Protein AF-A0A371HQ13-F1 (afdb_monomer_lite)

Sequence (225 aa):
MRTVAQLQARSEEHSRLSAEAETRHRLAEERHAEAMKMAEQREEELRRQIENLRTRNEQELEGRGEHVAQPLWKQPFCEEIDEARIPPHFREIMVDPFDGTQDPHAHLQAFQTQMYISGGDDKLSCKLFPGTLKGFAANKPKRLEVADLFDIRQTGGESLKSYMARFNDATVRVDDPNQKFFVKAFQKGLRVGPFSDALALQRPTSMEEICLKVEKHIEMEEDRH

pLDDT: mean 82.59, std 14.63, range [36.19, 97.19]

Organism: Mucuna pruriens (NCBI:txid157652)

Secondary structure (DSSP, 8-state):
-HHHHHHHHHHHHHHHHHHHHHHHHHHHHHHHHHHHHHHHHHHHHHHHHHHHHHHHHHHHHHTS-------S---SS-HHHHTPPPPTTPPP-----B-SSS-HHHHHHHHHHHHHHTT--HHHHHHHGGGGBTT-GGGSPPPBPTTGGGG----TT--HHHHHHHHHHHHHTB--TT-TTHHHHHHHHSPSSHHHHHHHHH---SHHHHHHHHHHHHHHHHTT-

Structure (mmCIF, N/CA/C/O backbone):
data_AF-A0A371HQ13-F1
#
_entry.id   AF-A0A371HQ13-F1
#
loop_
_atom_site.group_PDB
_atom_site.id
_atom_site.type_symbol
_atom_site.label_atom_id
_atom_site.label_alt_id
_atom_site.label_comp_id
_atom_site.label_asym_id
_atom_site.label_entity_id
_atom_site.label_seq_id
_atom_site.pdbx_PDB_ins_code
_atom_site.Cartn_x
_atom_site.Cartn_y
_atom_site.Cartn_z
_atom_site.occupancy
_atom_site.B_iso_or_equiv
_atom_site.auth_seq_id
_atom_site.auth_comp_id
_atom_site.auth_asym_id
_atom_site.auth_atom_id
_atom_site.pdbx_PDB_model_num
ATOM 1 N N . MET A 1 1 ? -27.662 7.029 93.695 1.00 59.91 1 MET A N 1
ATOM 2 C CA . MET A 1 1 ? -28.833 7.249 92.811 1.00 59.91 1 MET A CA 1
ATOM 3 C C . MET A 1 1 ? -28.496 7.974 91.500 1.00 59.91 1 MET A C 1
ATOM 5 O O . MET A 1 1 ? -29.064 7.600 90.488 1.00 59.91 1 MET A O 1
ATOM 9 N N . ARG A 1 2 ? -27.564 8.947 91.453 1.00 65.69 2 ARG A N 1
ATOM 10 C CA . ARG A 1 2 ? -27.228 9.688 90.208 1.00 65.69 2 ARG A CA 1
ATOM 11 C C . ARG A 1 2 ? -26.617 8.845 89.071 1.00 65.69 2 ARG A C 1
ATOM 13 O O . ARG A 1 2 ? -26.912 9.099 87.913 1.00 65.69 2 ARG A O 1
ATOM 20 N N . THR A 1 3 ? -25.803 7.842 89.391 1.00 72.69 3 THR A N 1
ATOM 21 C CA . THR A 1 3 ? -25.092 7.006 88.401 1.00 72.69 3 THR A CA 1
ATOM 22 C C . THR A 1 3 ? -26.004 6.023 87.667 1.00 72.69 3 THR A C 1
ATOM 24 O O . THR A 1 3 ? -25.842 5.801 86.473 1.00 72.69 3 THR A O 1
ATOM 27 N N . VAL A 1 4 ? -26.999 5.471 88.364 1.00 76.00 4 VAL A N 1
ATOM 28 C CA . VAL A 1 4 ? -27.990 4.553 87.778 1.00 76.00 4 VAL A CA 1
ATOM 29 C C . VAL A 1 4 ? -28.865 5.289 86.761 1.00 76.00 4 VAL A C 1
ATOM 31 O O . VAL A 1 4 ? -29.031 4.808 85.647 1.00 76.00 4 VAL A O 1
ATOM 34 N N . ALA A 1 5 ? -29.313 6.506 87.089 1.00 77.75 5 ALA A N 1
ATOM 35 C CA . ALA A 1 5 ? -30.101 7.341 86.180 1.00 77.75 5 ALA A CA 1
ATOM 36 C C . ALA A 1 5 ? -29.343 7.707 84.885 1.00 77.75 5 ALA A C 1
ATOM 38 O O . ALA A 1 5 ? -29.936 7.732 83.812 1.00 77.75 5 ALA A O 1
ATOM 39 N N . GLN A 1 6 ? -28.027 7.942 84.962 1.00 81.50 6 GLN A N 1
ATOM 40 C CA . GLN A 1 6 ? -27.194 8.221 83.782 1.00 81.50 6 GLN A CA 1
ATOM 41 C C . GLN A 1 6 ? -27.031 7.003 82.864 1.00 81.50 6 GLN A C 1
ATOM 43 O O . GLN A 1 6 ? -27.057 7.146 81.643 1.00 81.50 6 GLN A O 1
ATOM 48 N N . LEU A 1 7 ? -26.871 5.805 83.433 1.00 83.06 7 LEU A N 1
ATOM 49 C CA . LEU A 1 7 ? -26.784 4.569 82.650 1.00 83.06 7 LEU A CA 1
ATOM 50 C C . LEU A 1 7 ? -28.119 4.232 81.976 1.00 83.06 7 LEU A C 1
ATOM 52 O O . LEU A 1 7 ? -28.123 3.815 80.820 1.00 83.06 7 LEU A O 1
ATOM 56 N N . GLN A 1 8 ? -29.237 4.473 82.666 1.00 85.31 8 GLN A N 1
ATOM 57 C CA . GLN A 1 8 ? -30.578 4.310 82.103 1.00 85.31 8 GLN A CA 1
ATOM 58 C C . GLN A 1 8 ? -30.819 5.263 80.929 1.00 85.31 8 GLN A C 1
ATOM 60 O O . GLN A 1 8 ? -31.159 4.800 79.844 1.00 85.31 8 GLN A O 1
ATOM 65 N N . ALA A 1 9 ? -30.513 6.554 81.093 1.00 85.19 9 ALA A N 1
ATOM 66 C CA . ALA A 1 9 ? -30.643 7.541 80.021 1.00 85.19 9 ALA A CA 1
ATOM 67 C C . ALA A 1 9 ? -29.792 7.188 78.786 1.00 85.19 9 ALA A C 1
ATOM 69 O O . ALA A 1 9 ? -30.261 7.284 77.655 1.00 85.19 9 ALA A O 1
ATOM 70 N N . ARG A 1 10 ? -28.557 6.707 78.988 1.00 86.69 10 ARG A N 1
ATOM 71 C CA . ARG A 1 10 ? -27.678 6.271 77.891 1.00 86.69 10 ARG A CA 1
ATOM 72 C C . ARG A 1 10 ? -28.201 5.019 77.180 1.00 86.69 10 ARG A C 1
ATOM 74 O O . ARG A 1 10 ? -28.046 4.893 75.968 1.00 86.69 10 ARG A O 1
ATOM 81 N N . SER A 1 11 ? -28.802 4.088 77.919 1.00 88.94 11 SER A N 1
ATOM 82 C CA . SER A 1 11 ? -29.422 2.887 77.348 1.00 88.94 11 SER A CA 1
ATOM 83 C C . SER A 1 11 ? -30.653 3.233 76.509 1.00 88.94 11 SER A C 1
ATOM 85 O O . SER A 1 11 ? -30.830 2.685 75.423 1.00 88.94 11 SER A O 1
ATOM 87 N N . GLU A 1 12 ? -31.485 4.157 76.991 1.00 91.12 12 GLU A N 1
ATOM 88 C CA . GLU A 1 12 ? -32.654 4.666 76.267 1.00 91.12 12 GLU A CA 1
ATOM 89 C C . GLU A 1 12 ? -32.236 5.414 74.995 1.00 91.12 12 GLU A C 1
ATOM 91 O O . GLU A 1 12 ? -32.797 5.183 73.924 1.00 91.12 12 GLU A O 1
ATOM 96 N N . GLU A 1 13 ? -31.194 6.245 75.074 1.00 90.38 13 GLU A N 1
ATOM 97 C CA . GLU A 1 13 ? -30.636 6.954 73.921 1.00 90.38 13 GLU A CA 1
ATOM 98 C C . GLU A 1 13 ? -30.057 5.991 72.874 1.00 90.38 13 GLU A C 1
ATOM 100 O O . GLU A 1 13 ? -30.347 6.131 71.686 1.00 90.38 13 GLU A O 1
ATOM 105 N N . HIS A 1 14 ? -29.302 4.971 73.296 1.00 91.56 14 HIS A N 1
ATOM 106 C CA . HIS A 1 14 ? -28.772 3.946 72.394 1.00 91.56 14 HIS A CA 1
ATOM 107 C C . HIS A 1 14 ? -29.892 3.140 71.721 1.00 91.56 14 HIS A C 1
ATOM 109 O O . HIS A 1 14 ? -29.833 2.877 70.522 1.00 91.56 14 HIS A O 1
ATOM 115 N N . SER A 1 15 ? -30.938 2.779 72.470 1.00 92.12 15 SER A N 1
ATOM 116 C CA . SER A 1 15 ? -32.107 2.091 71.915 1.00 92.12 15 SER A CA 1
ATOM 117 C C . SER A 1 15 ? -32.839 2.964 70.889 1.00 92.12 15 SER A C 1
ATOM 119 O O . SER A 1 15 ? -33.195 2.479 69.815 1.00 92.12 15 SER A O 1
ATOM 121 N N . ARG A 1 16 ? -32.969 4.271 71.158 1.00 92.81 16 ARG A N 1
ATOM 122 C CA . ARG A 1 16 ? -33.555 5.235 70.220 1.00 92.81 16 ARG A CA 1
ATOM 123 C C . ARG A 1 16 ? -32.729 5.373 68.940 1.00 92.81 16 ARG A C 1
ATOM 125 O O . ARG A 1 16 ? -33.297 5.349 67.854 1.00 92.81 16 ARG A O 1
ATOM 132 N N . LEU A 1 17 ? -31.406 5.490 69.060 1.00 93.00 17 LEU A N 1
ATOM 133 C CA . LEU A 1 17 ? -30.498 5.580 67.912 1.00 93.00 17 LEU A CA 1
ATOM 134 C C . LEU A 1 17 ? -30.497 4.291 67.078 1.00 93.00 17 LEU A C 1
ATOM 136 O O . LEU A 1 17 ? -30.469 4.373 65.854 1.00 93.00 17 LEU A O 1
ATOM 140 N N . SER A 1 18 ? -30.586 3.118 67.715 1.00 92.00 18 SER A N 1
ATOM 141 C CA . SER A 1 18 ? -30.714 1.829 67.019 1.00 92.00 18 SER A CA 1
ATOM 142 C C . SER A 1 18 ? -32.004 1.760 66.201 1.00 92.00 18 SER A C 1
ATOM 144 O O . SER A 1 18 ? -31.959 1.461 65.011 1.00 92.00 18 SER A O 1
ATOM 146 N N . ALA A 1 19 ? -33.144 2.132 66.794 1.00 93.75 19 ALA A N 1
ATOM 147 C CA . ALA A 1 19 ? -34.424 2.176 66.085 1.00 93.75 19 ALA A CA 1
ATOM 148 C C . ALA A 1 19 ? -34.420 3.197 64.926 1.00 93.75 19 ALA A C 1
ATOM 150 O O . ALA A 1 19 ? -34.996 2.966 63.860 1.00 93.75 19 ALA A O 1
ATOM 151 N N . GLU A 1 20 ? -33.739 4.332 65.100 1.00 94.81 20 GLU A N 1
ATOM 152 C CA . GLU A 1 20 ? -33.577 5.336 64.045 1.00 94.81 20 GLU A CA 1
ATOM 153 C C . GLU A 1 20 ? -32.639 4.854 62.918 1.00 94.81 20 GLU A C 1
ATOM 155 O O . GLU A 1 20 ? -32.853 5.158 61.746 1.00 94.81 20 GLU A O 1
ATOM 160 N N . ALA A 1 21 ? -31.605 4.075 63.240 1.00 94.31 21 ALA A N 1
ATOM 161 C CA . ALA A 1 21 ? -30.720 3.469 62.248 1.00 94.31 21 ALA A CA 1
ATOM 162 C C . ALA A 1 21 ? -31.439 2.379 61.438 1.00 94.31 21 ALA A C 1
ATOM 164 O O . ALA A 1 21 ? -31.319 2.351 60.215 1.00 94.31 21 ALA A O 1
ATOM 165 N N . GLU A 1 22 ? -32.240 1.537 62.093 1.00 94.81 22 GLU A N 1
ATOM 166 C CA . GLU A 1 22 ? -33.052 0.504 61.436 1.00 94.81 22 GLU A CA 1
ATOM 167 C C . GLU A 1 22 ? -34.093 1.107 60.485 1.00 94.81 22 GLU A C 1
ATOM 169 O O . GLU A 1 22 ? -34.274 0.625 59.366 1.00 94.81 22 GLU A O 1
ATOM 174 N N . THR A 1 23 ? -34.752 2.198 60.887 1.00 95.44 23 THR A N 1
ATOM 175 C CA . THR A 1 23 ? -35.713 2.903 60.019 1.00 95.44 23 THR A CA 1
ATOM 176 C C . THR A 1 23 ? -35.029 3.581 58.833 1.00 95.44 23 THR A C 1
ATOM 178 O O . THR A 1 23 ? -35.526 3.486 57.710 1.00 95.44 23 THR A O 1
ATOM 181 N N . ARG A 1 24 ? -33.857 4.201 59.036 1.00 95.25 24 ARG A N 1
ATOM 182 C CA . ARG A 1 24 ? -33.039 4.747 57.938 1.00 95.25 24 ARG A CA 1
ATOM 183 C C . ARG A 1 24 ? -32.580 3.667 56.965 1.00 95.25 24 ARG A C 1
ATOM 185 O O . ARG A 1 24 ? -32.608 3.901 55.761 1.00 95.25 24 ARG A O 1
ATOM 192 N N . HIS A 1 25 ? -32.164 2.510 57.475 1.00 95.00 25 HIS A N 1
ATOM 193 C CA . HIS A 1 25 ? -31.740 1.387 56.648 1.00 95.00 25 HIS A CA 1
ATOM 194 C C . HIS A 1 25 ? -32.896 0.874 55.788 1.00 95.00 25 HIS A C 1
ATOM 196 O O . HIS A 1 25 ? -32.748 0.803 54.572 1.00 95.00 25 HIS A O 1
ATOM 202 N N . ARG A 1 26 ? -34.074 0.662 56.387 1.00 95.56 26 ARG A N 1
ATOM 203 C CA . ARG A 1 26 ? -35.276 0.233 55.659 1.00 95.56 26 ARG A CA 1
ATOM 204 C C . ARG A 1 26 ? -35.667 1.213 54.549 1.00 95.56 26 ARG A C 1
ATOM 206 O O . ARG A 1 26 ? -35.914 0.800 53.423 1.00 95.56 26 ARG A O 1
ATOM 213 N N . LEU A 1 27 ? -35.650 2.517 54.835 1.00 96.94 27 LEU A N 1
ATOM 214 C CA . LEU A 1 27 ? -35.942 3.541 53.825 1.00 96.94 27 LEU A CA 1
ATOM 215 C C . LEU A 1 27 ? -34.889 3.567 52.703 1.00 96.94 27 LEU A C 1
ATOM 217 O O . LEU A 1 27 ? -35.211 3.822 51.545 1.00 96.94 27 LEU A O 1
ATOM 221 N N . ALA A 1 28 ? -33.616 3.329 53.030 1.00 95.88 28 ALA A N 1
ATOM 222 C CA . ALA A 1 28 ? -32.554 3.252 52.032 1.00 95.88 28 ALA A CA 1
ATOM 223 C C . ALA A 1 28 ? -32.710 2.021 51.124 1.00 95.88 28 ALA A C 1
ATOM 225 O O . ALA A 1 28 ? -32.498 2.138 49.917 1.00 95.88 28 ALA A O 1
ATOM 226 N N . GLU A 1 29 ? -33.121 0.879 51.679 1.00 96.19 29 GLU A N 1
ATOM 227 C CA . GLU A 1 29 ? -33.432 -0.331 50.913 1.00 96.19 29 GLU A CA 1
ATOM 228 C C . GLU A 1 29 ? -34.619 -0.115 49.968 1.00 96.19 29 GLU A C 1
ATOM 230 O O . GLU A 1 29 ? -34.522 -0.452 48.789 1.00 96.19 29 GLU A O 1
ATOM 235 N N . GLU A 1 30 ? -35.695 0.526 50.434 1.00 96.81 30 GLU A N 1
ATOM 236 C CA . GLU A 1 30 ? -36.849 0.877 49.594 1.00 96.81 30 GLU A CA 1
ATOM 237 C C . GLU A 1 30 ? -36.441 1.788 48.428 1.00 96.81 30 GLU A C 1
ATOM 239 O O . GLU A 1 30 ? -36.744 1.500 47.270 1.00 96.81 30 GLU A O 1
ATOM 244 N N . ARG A 1 31 ? -35.658 2.840 48.702 1.00 96.69 31 ARG A N 1
ATOM 245 C CA . ARG A 1 31 ? -35.146 3.742 47.655 1.00 96.69 31 ARG A CA 1
ATOM 246 C C . ARG A 1 31 ? -34.234 3.031 46.660 1.00 96.69 31 ARG A C 1
ATOM 248 O O . ARG A 1 31 ? -34.236 3.373 45.478 1.00 96.69 31 ARG A O 1
ATOM 255 N N . HIS A 1 32 ? -33.432 2.074 47.121 1.00 96.06 32 HIS A N 1
ATOM 256 C CA . HIS A 1 32 ? -32.576 1.287 46.241 1.00 96.06 32 HIS A CA 1
ATOM 257 C C . HIS A 1 32 ? -33.404 0.355 45.349 1.00 96.06 32 HIS A C 1
ATOM 259 O O . HIS A 1 32 ? -33.164 0.302 44.144 1.00 96.06 32 HIS A O 1
ATOM 265 N N . ALA A 1 33 ? -34.420 -0.308 45.906 1.00 96.94 33 ALA A N 1
ATOM 266 C CA . ALA A 1 33 ? -35.337 -1.154 45.147 1.00 96.94 33 ALA A CA 1
ATOM 267 C C . ALA A 1 33 ? -36.101 -0.355 44.076 1.00 96.94 33 ALA A C 1
ATOM 269 O O . ALA A 1 33 ? -36.196 -0.790 42.927 1.00 96.94 33 ALA A O 1
ATOM 270 N N . GLU A 1 34 ? -36.581 0.847 44.410 1.00 97.00 34 GLU A N 1
ATOM 271 C CA . GLU A 1 34 ? -37.212 1.751 43.442 1.00 97.00 34 GLU A CA 1
ATOM 272 C C . GLU A 1 34 ? -36.239 2.181 42.337 1.00 97.00 34 GLU A C 1
ATOM 274 O O . GLU A 1 34 ? -36.589 2.147 41.157 1.00 97.00 34 GLU A O 1
ATOM 279 N N . ALA A 1 35 ? -35.000 2.537 42.692 1.00 96.88 35 ALA A N 1
ATOM 280 C CA . ALA A 1 35 ? -33.983 2.922 41.717 1.00 96.88 35 ALA A CA 1
ATOM 281 C C . ALA A 1 35 ? -33.636 1.774 40.754 1.00 96.88 35 ALA A C 1
ATOM 283 O O . ALA A 1 35 ? -33.523 2.008 39.550 1.00 96.88 35 ALA A O 1
ATOM 284 N N . MET A 1 36 ? -33.523 0.543 41.262 1.00 96.50 36 MET A N 1
ATOM 285 C CA . MET A 1 36 ? -33.281 -0.649 40.443 1.00 96.50 36 MET A CA 1
ATOM 286 C C . MET A 1 36 ? -34.440 -0.916 39.482 1.00 96.50 36 MET A C 1
ATOM 288 O O . MET A 1 36 ? -34.207 -1.124 38.294 1.00 96.50 36 MET A O 1
ATOM 292 N N . LYS A 1 37 ? -35.688 -0.803 39.952 1.00 97.19 37 LYS A N 1
ATOM 293 C CA . LYS A 1 37 ? -36.875 -0.959 39.101 1.00 97.19 37 LYS A CA 1
ATOM 294 C C . LYS A 1 37 ? -36.928 0.087 37.983 1.00 97.19 37 LYS A C 1
ATOM 296 O O . LYS A 1 37 ? -37.249 -0.234 36.842 1.00 97.19 37 LYS A O 1
ATOM 301 N N . MET A 1 38 ? -36.583 1.338 38.286 1.00 96.69 38 MET A N 1
ATOM 302 C CA . MET A 1 38 ? -36.509 2.400 37.276 1.00 96.69 38 MET A CA 1
ATOM 303 C C . MET A 1 38 ? -35.363 2.181 36.278 1.00 96.69 38 MET A C 1
ATOM 305 O O . MET A 1 38 ? -35.489 2.556 35.112 1.00 96.69 38 MET A O 1
ATOM 309 N N . ALA A 1 39 ? -34.242 1.601 36.717 1.00 96.12 39 ALA A N 1
ATOM 310 C CA . ALA A 1 39 ? -33.122 1.260 35.844 1.00 96.12 39 ALA A CA 1
ATOM 311 C C . ALA A 1 39 ? -33.483 0.116 34.885 1.00 96.12 39 ALA A C 1
ATOM 313 O O . ALA A 1 39 ? -33.228 0.236 33.690 1.00 96.12 39 ALA A O 1
ATOM 314 N N . GLU A 1 40 ? -34.150 -0.926 35.383 1.00 96.06 40 GLU A N 1
ATOM 315 C CA . GLU A 1 40 ? -34.631 -2.055 34.579 1.00 96.06 40 GLU A CA 1
ATOM 316 C C . GLU A 1 40 ? -35.626 -1.592 33.503 1.00 96.06 40 GLU A C 1
ATOM 318 O O . GLU A 1 40 ? -35.450 -1.890 32.325 1.00 96.06 40 GLU A O 1
ATOM 323 N N . GLN A 1 41 ? -36.583 -0.728 33.863 1.00 95.94 41 GLN A N 1
ATOM 324 C CA . GLN A 1 41 ? -37.514 -0.129 32.896 1.00 95.94 41 GLN A CA 1
ATOM 325 C C . GLN A 1 41 ? -36.808 0.701 31.812 1.00 95.94 41 GLN A C 1
ATOM 327 O O . GLN A 1 41 ? -37.203 0.679 30.645 1.00 95.94 41 GLN A O 1
ATOM 332 N N . ARG A 1 42 ? -35.757 1.451 32.174 1.00 96.19 42 ARG A N 1
ATOM 333 C CA . ARG A 1 42 ? -34.952 2.201 31.193 1.00 96.19 42 ARG A CA 1
ATOM 334 C C . ARG A 1 42 ? -34.167 1.270 30.277 1.00 96.19 42 ARG A C 1
ATOM 336 O O . ARG A 1 42 ? -34.022 1.580 29.097 1.00 96.19 42 ARG A O 1
ATOM 343 N N . GLU A 1 43 ? -33.658 0.163 30.805 1.00 95.50 43 GLU A N 1
ATOM 344 C CA . GLU A 1 43 ? -32.941 -0.834 30.017 1.00 95.50 43 GLU A CA 1
ATOM 345 C C . GLU A 1 43 ? -33.871 -1.526 29.014 1.00 95.50 43 GLU A C 1
ATOM 347 O O . GLU A 1 43 ? -33.511 -1.662 27.846 1.00 95.50 43 GLU A O 1
ATOM 352 N N . GLU A 1 44 ? -35.085 -1.895 29.426 1.00 96.44 44 GLU A N 1
ATOM 353 C CA . GLU A 1 44 ? -36.096 -2.465 28.529 1.00 96.44 44 GLU A CA 1
ATOM 354 C C . GLU A 1 44 ? -36.482 -1.499 27.403 1.00 96.44 44 GLU A C 1
ATOM 356 O O . GLU A 1 44 ? -36.537 -1.897 26.237 1.00 96.44 44 GLU A O 1
ATOM 361 N N . GLU A 1 45 ? -36.675 -0.213 27.712 1.00 96.19 45 GLU A N 1
ATOM 362 C CA . GLU A 1 45 ? -36.975 0.792 26.688 1.00 96.19 45 GLU A CA 1
ATOM 363 C C . GLU A 1 45 ? -35.802 0.979 25.711 1.00 96.19 45 GLU A C 1
ATOM 365 O O . GLU A 1 45 ? -36.015 1.058 24.500 1.00 96.19 45 GLU A O 1
ATOM 370 N N . LEU A 1 46 ? -34.558 0.982 26.203 1.00 95.25 46 LEU A N 1
ATOM 371 C CA . LEU A 1 46 ? -33.365 1.022 25.351 1.00 95.25 46 LEU A CA 1
ATOM 372 C C . LEU A 1 46 ? -33.259 -0.219 24.457 1.00 95.25 46 LEU A C 1
ATOM 374 O O . LEU A 1 46 ? -32.970 -0.090 23.267 1.00 95.25 46 LEU A O 1
ATOM 378 N N . ARG A 1 47 ? -33.530 -1.414 24.995 1.00 94.88 47 ARG A N 1
ATOM 379 C CA . ARG A 1 47 ? -33.552 -2.664 24.219 1.00 94.88 47 ARG A CA 1
ATOM 380 C C . ARG A 1 47 ? -34.591 -2.593 23.102 1.00 94.88 47 ARG A C 1
ATOM 382 O O . ARG A 1 47 ? -34.261 -2.889 21.955 1.00 94.88 47 ARG A O 1
ATOM 389 N N . ARG A 1 48 ? -35.798 -2.106 23.405 1.00 95.50 48 ARG A N 1
ATOM 390 C CA . ARG A 1 48 ? -36.866 -1.908 22.416 1.00 95.50 48 ARG A CA 1
ATOM 391 C C . ARG A 1 48 ? -36.473 -0.896 21.337 1.00 95.50 48 ARG A C 1
ATOM 393 O O . ARG A 1 48 ? -36.749 -1.113 20.161 1.00 95.50 48 ARG A O 1
ATOM 400 N N . GLN A 1 49 ? -35.797 0.195 21.702 1.00 90.88 49 GLN A N 1
ATOM 401 C CA . GLN A 1 49 ? -35.293 1.175 20.732 1.00 90.88 49 GLN A CA 1
ATOM 402 C C . GLN A 1 49 ? -34.208 0.591 19.820 1.00 90.88 49 GLN A C 1
ATOM 404 O O . GLN A 1 49 ? -34.241 0.838 18.615 1.00 90.88 49 GLN A O 1
ATOM 409 N N . ILE A 1 50 ? -33.282 -0.209 20.360 1.00 90.44 50 ILE A N 1
ATOM 410 C CA . ILE A 1 50 ? -32.256 -0.904 19.568 1.00 90.44 50 ILE A CA 1
ATOM 411 C C . ILE A 1 50 ? -32.907 -1.872 18.580 1.00 90.44 50 ILE A C 1
ATOM 413 O O . ILE A 1 50 ? -32.502 -1.917 17.421 1.00 90.44 50 ILE A O 1
ATOM 417 N N . GLU A 1 51 ? -33.915 -2.624 19.015 1.00 92.31 51 GLU A N 1
ATOM 418 C CA . GLU A 1 51 ? -34.637 -3.552 18.145 1.00 92.31 51 GLU A CA 1
ATOM 419 C C . GLU A 1 51 ? -35.391 -2.814 17.034 1.00 92.31 51 GLU A C 1
ATOM 421 O O . GLU A 1 51 ? -35.207 -3.138 15.867 1.00 92.31 51 GLU A O 1
ATOM 426 N N . ASN A 1 52 ? -36.098 -1.726 17.350 1.00 89.75 52 ASN A N 1
ATOM 427 C CA . ASN A 1 52 ? -36.754 -0.892 16.338 1.00 89.75 52 ASN A CA 1
ATOM 428 C C . ASN A 1 52 ? -35.765 -0.303 15.313 1.00 89.75 52 ASN A C 1
ATOM 430 O O . ASN A 1 52 ? -36.073 -0.242 14.123 1.00 89.75 52 ASN A O 1
ATOM 434 N N . LEU A 1 53 ? -34.578 0.134 15.753 1.00 83.38 53 LEU A N 1
ATOM 435 C CA . LEU A 1 53 ? -33.523 0.617 14.852 1.00 83.38 53 LEU A CA 1
ATOM 436 C C . LEU A 1 53 ? -32.973 -0.507 13.965 1.00 83.38 53 LEU A C 1
ATOM 438 O O . LEU A 1 53 ? -32.714 -0.274 12.786 1.00 83.38 53 LEU A O 1
ATOM 442 N N . ARG A 1 54 ? -32.824 -1.721 14.508 1.00 78.38 54 ARG A N 1
ATOM 443 C CA . ARG A 1 54 ? -32.412 -2.904 13.738 1.00 78.38 54 ARG A CA 1
ATOM 444 C C . ARG A 1 54 ? -33.454 -3.268 12.689 1.00 78.38 54 ARG A C 1
ATOM 446 O O . ARG A 1 54 ? -33.096 -3.364 11.524 1.00 78.38 54 ARG A O 1
ATOM 453 N N . THR A 1 55 ? -34.728 -3.344 13.065 1.00 80.31 55 THR A N 1
ATOM 454 C CA . THR A 1 55 ? -35.821 -3.649 12.134 1.00 80.31 55 THR A CA 1
ATOM 455 C C . THR A 1 55 ? -35.970 -2.578 11.054 1.00 80.31 55 THR A C 1
ATOM 457 O O . THR A 1 55 ? -36.197 -2.907 9.896 1.00 80.31 55 THR A O 1
ATOM 460 N N . ARG A 1 56 ? -35.787 -1.291 11.385 1.00 75.94 56 ARG A N 1
ATOM 461 C CA . ARG A 1 56 ? -35.774 -0.212 10.384 1.00 75.94 56 ARG A CA 1
ATOM 462 C C . ARG A 1 56 ? -34.618 -0.368 9.391 1.00 75.94 56 ARG A C 1
ATOM 464 O O . ARG A 1 56 ? -34.840 -0.232 8.193 1.00 75.94 56 ARG A O 1
ATOM 471 N N . ASN A 1 57 ? -33.415 -0.677 9.873 1.00 65.12 57 ASN A N 1
ATOM 472 C CA . ASN A 1 57 ? -32.264 -0.932 9.004 1.00 65.12 57 ASN A CA 1
ATOM 473 C C . ASN A 1 57 ? -32.463 -2.189 8.138 1.00 65.12 57 ASN A C 1
ATOM 475 O O . ASN A 1 57 ? -32.075 -2.191 6.975 1.00 65.12 57 ASN A O 1
ATOM 479 N N . GLU A 1 58 ? -33.083 -3.244 8.673 1.00 64.69 58 GLU A N 1
ATOM 480 C CA . GLU A 1 58 ? -33.420 -4.468 7.931 1.00 64.69 58 GLU A CA 1
ATOM 481 C C . GLU A 1 58 ? -34.484 -4.210 6.851 1.00 64.69 58 GLU A C 1
ATOM 483 O O . GLU A 1 58 ? -34.332 -4.668 5.722 1.00 64.69 58 GLU A O 1
ATOM 488 N N . GLN A 1 59 ? -35.496 -3.382 7.130 1.00 58.97 59 GLN A N 1
ATOM 489 C CA . GLN A 1 59 ? -36.488 -2.953 6.132 1.00 58.97 59 GLN A CA 1
ATOM 490 C C . GLN A 1 59 ? -35.882 -2.052 5.041 1.00 58.97 59 GLN A C 1
ATOM 492 O O . GLN A 1 59 ? -36.271 -2.146 3.875 1.00 58.97 59 GLN A O 1
ATOM 497 N N . GLU A 1 60 ? -34.904 -1.206 5.384 1.00 54.22 60 GLU A N 1
ATOM 498 C CA . GLU A 1 60 ? -34.124 -0.435 4.403 1.00 54.22 60 GLU A CA 1
ATOM 499 C C . GLU A 1 60 ? -33.228 -1.341 3.527 1.00 54.22 60 GLU A C 1
ATOM 501 O O . GLU A 1 60 ? -32.974 -1.010 2.366 1.00 54.22 60 GLU A O 1
ATOM 506 N N . LEU A 1 61 ? -32.800 -2.507 4.032 1.00 49.22 61 LEU A N 1
ATOM 507 C CA . LEU A 1 61 ? -32.043 -3.519 3.280 1.00 49.22 61 LEU A CA 1
ATOM 508 C C . LEU A 1 61 ? -32.941 -4.378 2.367 1.00 49.22 61 LEU A C 1
ATOM 510 O O . LEU A 1 61 ? -32.551 -4.671 1.236 1.00 49.22 61 LEU A O 1
ATOM 514 N N . GLU A 1 62 ? -34.151 -4.739 2.801 1.00 47.03 62 GLU A N 1
ATOM 515 C CA . GLU A 1 62 ? -35.091 -5.567 2.021 1.00 47.03 62 GLU A CA 1
ATOM 516 C C . GLU A 1 62 ? -35.793 -4.804 0.880 1.00 47.03 62 GLU A C 1
ATOM 518 O O . GLU A 1 62 ? -36.201 -5.409 -0.112 1.00 47.03 62 GLU A O 1
ATOM 523 N N . GLY A 1 63 ? -35.858 -3.468 0.941 1.00 42.12 63 GLY A N 1
ATOM 524 C CA . GLY A 1 63 ? -36.335 -2.625 -0.167 1.00 42.12 63 GLY A CA 1
ATOM 525 C C . GLY A 1 63 ? -35.369 -2.518 -1.358 1.00 42.12 63 GLY A C 1
ATOM 526 O O . GLY A 1 63 ? -35.714 -1.925 -2.380 1.00 42.12 63 GLY A O 1
ATOM 527 N N . ARG A 1 64 ? -34.159 -3.084 -1.247 1.00 44.06 64 ARG A N 1
ATOM 528 C CA . ARG A 1 64 ? -33.092 -3.009 -2.257 1.00 44.06 64 ARG A CA 1
ATOM 529 C C . ARG A 1 64 ? -32.828 -4.372 -2.907 1.00 44.06 64 ARG A C 1
ATOM 531 O O . ARG A 1 64 ? -31.680 -4.791 -3.055 1.00 44.06 64 ARG A O 1
ATOM 538 N N . GLY A 1 65 ? -33.908 -5.059 -3.281 1.00 38.25 65 GLY A N 1
ATOM 539 C CA . GLY A 1 65 ? -33.858 -6.290 -4.065 1.00 38.25 65 GLY A CA 1
ATOM 540 C C . GLY A 1 65 ? -33.010 -6.128 -5.331 1.00 38.25 65 GLY A C 1
ATOM 541 O O . GLY A 1 65 ? -33.183 -5.180 -6.092 1.00 38.25 65 GLY A O 1
ATOM 542 N N . GLU A 1 66 ? -32.086 -7.073 -5.511 1.00 40.03 66 GLU A N 1
ATOM 543 C CA . GLU A 1 66 ? -31.296 -7.322 -6.723 1.00 40.03 66 GLU A CA 1
ATOM 544 C C . GLU A 1 66 ? -30.432 -6.155 -7.224 1.00 40.03 66 GLU A C 1
ATOM 546 O O . GLU A 1 66 ? -30.555 -5.669 -8.344 1.00 40.03 66 GLU A O 1
ATOM 551 N N . HIS A 1 67 ? -29.427 -5.786 -6.434 1.00 37.53 67 HIS A N 1
ATOM 552 C CA . HIS A 1 67 ? -28.163 -5.361 -7.027 1.00 37.53 67 HIS A CA 1
ATOM 553 C C . HIS A 1 67 ? -27.099 -6.388 -6.661 1.00 37.53 67 HIS A C 1
ATOM 555 O O . HIS A 1 67 ? -26.790 -6.578 -5.485 1.00 37.53 67 HIS A O 1
ATOM 561 N N . VAL A 1 68 ? -26.557 -7.049 -7.691 1.00 39.12 68 VAL A N 1
ATOM 562 C CA . VAL A 1 68 ? -25.279 -7.775 -7.658 1.00 39.12 68 VAL A CA 1
ATOM 563 C C . VAL A 1 68 ? -24.346 -7.052 -6.697 1.00 39.12 68 VAL A C 1
ATOM 565 O O . VAL A 1 68 ? -24.177 -5.842 -6.848 1.00 39.12 68 VAL A O 1
ATOM 568 N N . ALA A 1 69 ? -23.808 -7.778 -5.711 1.00 41.47 69 ALA A N 1
ATOM 569 C CA . ALA A 1 69 ? -22.920 -7.257 -4.678 1.00 41.47 69 ALA A CA 1
ATOM 570 C C . ALA A 1 69 ? -21.936 -6.241 -5.278 1.00 41.47 69 ALA A C 1
ATOM 572 O O . ALA A 1 69 ? -20.955 -6.611 -5.924 1.00 41.47 69 ALA A O 1
ATOM 573 N N . GLN A 1 70 ? -22.239 -4.950 -5.121 1.00 36.19 70 GLN A N 1
ATOM 574 C CA . GLN A 1 70 ? -21.307 -3.905 -5.504 1.00 36.19 70 GLN A CA 1
ATOM 575 C C . GLN A 1 70 ? -20.161 -3.956 -4.491 1.00 36.19 70 GLN A C 1
ATOM 577 O O . GLN A 1 70 ? -20.429 -4.139 -3.298 1.00 36.19 70 GLN A O 1
ATOM 582 N N . PRO A 1 71 ? -18.896 -3.836 -4.932 1.00 37.88 71 PRO A N 1
ATOM 583 C CA . PRO A 1 71 ? -17.759 -3.855 -4.027 1.00 37.88 71 PRO A CA 1
ATOM 584 C C . PRO A 1 71 ? -17.987 -2.844 -2.904 1.00 37.88 71 PRO A C 1
ATOM 586 O O . PRO A 1 71 ? -18.314 -1.688 -3.160 1.00 37.88 71 PRO A O 1
ATOM 589 N N . LEU A 1 72 ? -17.814 -3.296 -1.662 1.00 40.84 72 LEU A N 1
ATOM 590 C CA . LEU A 1 72 ? -18.094 -2.569 -0.418 1.00 40.84 72 LEU A CA 1
ATOM 591 C C . LEU A 1 72 ? -17.328 -1.235 -0.282 1.00 40.84 72 LEU A C 1
ATOM 593 O O . LEU A 1 72 ? -17.476 -0.546 0.721 1.00 40.84 72 LEU A O 1
ATOM 597 N N . TRP A 1 73 ? -16.480 -0.862 -1.240 1.00 42.03 73 TRP A N 1
ATOM 598 C CA . TRP A 1 73 ? -15.636 0.326 -1.197 1.00 42.03 73 TRP A CA 1
ATOM 599 C C . TRP A 1 73 ? -15.959 1.230 -2.392 1.00 42.03 73 TRP A C 1
ATOM 601 O O . TRP A 1 73 ? -15.242 1.225 -3.390 1.00 42.03 73 TRP A O 1
ATOM 611 N N . LYS A 1 74 ? -17.030 2.028 -2.291 1.00 45.56 74 LYS A N 1
ATOM 612 C CA . LYS A 1 74 ? -17.137 3.234 -3.125 1.00 45.56 74 LYS A CA 1
ATOM 613 C C . LYS A 1 74 ? -15.992 4.160 -2.722 1.00 45.56 74 LYS A C 1
ATOM 615 O O . LYS A 1 74 ? -15.814 4.423 -1.529 1.00 45.56 74 LYS A O 1
ATOM 620 N N . GLN A 1 75 ? -15.174 4.593 -3.682 1.00 53.84 75 GLN A N 1
ATOM 621 C CA . GLN A 1 75 ? -14.137 5.588 -3.407 1.00 53.84 75 GLN A CA 1
ATOM 622 C C . GLN A 1 75 ? -14.801 6.848 -2.812 1.00 53.84 75 GLN A C 1
ATOM 624 O O . GLN A 1 75 ? -15.983 7.079 -3.060 1.00 53.84 75 GLN A O 1
ATOM 629 N N . PRO A 1 76 ? -14.092 7.686 -2.032 1.00 67.31 76 PRO A N 1
ATOM 630 C CA . PRO A 1 76 ? -14.687 8.858 -1.370 1.00 67.31 76 PRO A CA 1
ATOM 631 C C . PRO A 1 76 ? -15.159 9.965 -2.338 1.00 67.31 76 PRO A C 1
ATOM 633 O O . PRO A 1 76 ? -15.436 11.083 -1.910 1.00 67.31 76 PRO A O 1
ATOM 636 N N . PHE A 1 77 ? -15.220 9.684 -3.637 1.00 75.81 77 PHE A N 1
ATOM 637 C CA . PHE A 1 77 ? -15.607 10.619 -4.676 1.00 75.81 77 PHE A CA 1
ATOM 638 C C . PHE A 1 77 ? -17.090 10.494 -5.039 1.00 75.81 77 PHE A C 1
ATOM 640 O O . PHE A 1 77 ? -17.735 9.478 -4.785 1.00 75.81 77 PHE A O 1
ATOM 647 N N . CYS A 1 78 ? -17.632 11.536 -5.672 1.00 78.88 78 CYS A N 1
ATOM 648 C CA . CYS A 1 78 ? -18.933 11.441 -6.325 1.00 78.88 78 CYS A CA 1
ATOM 649 C C . CYS A 1 78 ? -18.877 10.469 -7.517 1.00 78.88 78 CYS A C 1
ATOM 651 O O . CYS A 1 78 ? -17.813 10.236 -8.093 1.00 78.88 78 CYS A O 1
ATOM 653 N N . GLU A 1 79 ? -20.038 9.936 -7.900 1.00 80.06 79 GLU A N 1
ATOM 654 C CA . GLU A 1 79 ? -20.189 8.927 -8.962 1.00 80.06 79 GLU A CA 1
ATOM 655 C C . GLU A 1 79 ? -19.520 9.350 -10.278 1.00 80.06 79 GLU A C 1
ATOM 657 O O . GLU A 1 79 ? -18.832 8.556 -10.906 1.00 80.06 79 GLU A O 1
ATOM 662 N N . GLU A 1 80 ? -19.596 10.634 -10.637 1.00 86.44 80 GLU A N 1
ATOM 663 C CA . GLU A 1 80 ? -18.958 11.177 -11.842 1.00 86.44 80 GLU A CA 1
ATOM 664 C C . GLU A 1 80 ? -17.430 10.987 -11.878 1.00 86.44 80 GLU A C 1
ATOM 666 O O . GLU A 1 80 ? -16.857 10.747 -12.943 1.00 86.44 80 GLU A O 1
ATOM 671 N N . ILE A 1 81 ? -16.767 11.100 -10.727 1.00 85.12 81 ILE A N 1
ATOM 672 C CA . ILE A 1 81 ? -15.318 10.914 -10.597 1.00 85.12 81 ILE A CA 1
ATOM 673 C C . ILE A 1 81 ? -14.991 9.431 -10.389 1.00 85.12 81 ILE A C 1
ATOM 675 O O . ILE A 1 81 ? -14.033 8.920 -10.973 1.00 85.12 81 ILE A O 1
ATOM 679 N N . ASP A 1 82 ? -15.797 8.713 -9.606 1.00 79.94 82 ASP A N 1
ATOM 680 C CA . ASP A 1 82 ? -15.610 7.281 -9.349 1.00 79.94 82 ASP A CA 1
ATOM 681 C C . ASP A 1 82 ? -15.740 6.452 -10.639 1.00 79.94 82 ASP A C 1
ATOM 683 O O . ASP A 1 82 ? -14.921 5.574 -10.911 1.00 79.94 82 ASP A O 1
ATOM 687 N N . GLU A 1 83 ? -16.673 6.806 -11.522 1.00 82.81 83 GLU A N 1
ATOM 688 C CA . GLU A 1 83 ? -16.897 6.119 -12.798 1.00 82.81 83 GLU A CA 1
ATOM 689 C C . GLU A 1 83 ? -16.007 6.620 -13.947 1.00 82.81 83 GLU A C 1
ATOM 691 O O . GLU A 1 83 ? -15.992 6.018 -15.027 1.00 82.81 83 GLU A O 1
ATOM 696 N N . ALA A 1 84 ? -15.218 7.684 -13.738 1.00 86.62 84 ALA A N 1
ATOM 697 C CA . ALA A 1 84 ? -14.325 8.212 -14.766 1.00 86.62 84 ALA A CA 1
ATOM 698 C C . ALA A 1 84 ? -13.347 7.122 -15.243 1.00 86.62 84 ALA A C 1
ATOM 700 O O . ALA A 1 84 ? -12.559 6.564 -14.466 1.00 86.62 84 ALA A O 1
ATOM 701 N N . ARG A 1 85 ? -13.417 6.782 -16.534 1.00 83.94 85 ARG A N 1
ATOM 702 C CA . ARG A 1 85 ? -12.614 5.708 -17.127 1.00 83.94 85 ARG A CA 1
ATOM 703 C C . ARG A 1 85 ? -11.211 6.208 -17.427 1.00 83.94 85 ARG A C 1
ATOM 705 O O . ARG A 1 85 ? -11.048 7.159 -18.181 1.00 83.94 85 ARG A O 1
ATOM 712 N N . ILE A 1 86 ? -10.208 5.512 -16.897 1.00 84.31 86 ILE A N 1
ATOM 713 C CA . ILE A 1 86 ? -8.808 5.733 -17.263 1.00 84.31 86 ILE A CA 1
ATOM 714 C C . ILE A 1 86 ? -8.579 5.076 -18.636 1.00 84.31 86 ILE A C 1
ATOM 716 O O . ILE A 1 86 ? -8.812 3.870 -18.765 1.00 84.31 86 ILE A O 1
ATOM 720 N N . PRO A 1 87 ? -8.163 5.825 -19.674 1.00 81.25 87 PRO A N 1
ATOM 721 C CA . PRO A 1 87 ? -7.913 5.253 -20.994 1.00 81.25 87 PRO A CA 1
ATOM 722 C C . PRO A 1 87 ? -6.821 4.164 -20.968 1.00 81.25 87 PRO A C 1
ATOM 724 O O . PRO A 1 87 ? -5.837 4.315 -20.248 1.00 81.25 87 PRO A O 1
ATOM 727 N N . PRO A 1 88 ? -6.902 3.108 -21.801 1.00 72.81 88 PRO A N 1
ATOM 728 C CA . PRO A 1 88 ? -5.896 2.035 -21.831 1.00 72.81 88 PRO A CA 1
ATOM 729 C C . PRO A 1 88 ? -4.472 2.494 -22.184 1.00 72.81 88 PRO A C 1
ATOM 731 O O . PRO A 1 88 ? -3.503 1.822 -21.850 1.00 72.81 88 PRO A O 1
ATOM 734 N N . HIS A 1 89 ? -4.341 3.624 -22.883 1.00 77.81 89 HIS A N 1
ATOM 735 C CA . HIS A 1 89 ? -3.059 4.218 -23.286 1.00 77.81 89 HIS A CA 1
ATOM 736 C C . HIS A 1 89 ? -2.622 5.370 -22.374 1.00 77.81 89 HIS A C 1
ATOM 738 O O . HIS A 1 89 ? -1.683 6.097 -22.703 1.00 77.81 89 HIS A O 1
ATOM 744 N N . PHE A 1 90 ? -3.321 5.566 -21.255 1.00 80.81 90 PHE A N 1
ATOM 745 C CA . PHE A 1 90 ? -2.975 6.582 -20.277 1.00 80.81 90 PHE A CA 1
ATOM 746 C C . PHE A 1 90 ? -1.630 6.228 -19.641 1.00 80.81 90 PHE A C 1
ATOM 748 O O . PHE A 1 90 ? -1.439 5.117 -19.142 1.00 80.81 90 PHE A O 1
ATOM 755 N N . ARG A 1 91 ? -0.674 7.157 -19.702 1.00 76.62 91 ARG A N 1
ATOM 756 C CA . ARG A 1 91 ? 0.651 6.942 -19.119 1.00 76.62 91 ARG A CA 1
ATOM 757 C C . ARG A 1 91 ? 0.539 6.960 -17.600 1.00 76.62 91 ARG A C 1
ATOM 759 O O . ARG A 1 91 ? -0.198 7.765 -17.038 1.00 76.62 91 ARG A O 1
ATOM 766 N N . GLU A 1 92 ? 1.284 6.080 -16.941 1.00 78.75 92 GLU A N 1
ATOM 767 C CA . GLU A 1 92 ? 1.360 6.070 -15.483 1.00 78.75 92 GLU A CA 1
ATOM 768 C C . GLU A 1 92 ? 1.826 7.439 -14.960 1.00 78.75 92 GLU A C 1
ATOM 770 O O . GLU A 1 92 ? 2.678 8.106 -15.561 1.00 78.75 92 GLU A O 1
ATOM 775 N N . ILE A 1 93 ? 1.226 7.886 -13.857 1.00 80.06 93 ILE A N 1
ATOM 776 C CA . ILE A 1 93 ? 1.575 9.160 -13.232 1.00 80.06 93 ILE A CA 1
ATOM 777 C C . ILE A 1 93 ? 2.861 8.952 -12.443 1.00 80.06 93 ILE A C 1
ATOM 779 O O . ILE A 1 93 ? 2.858 8.325 -11.389 1.00 80.06 93 ILE A O 1
ATOM 783 N N . MET A 1 94 ? 3.958 9.497 -12.961 1.00 81.56 94 MET A N 1
ATOM 784 C CA . MET A 1 94 ? 5.258 9.487 -12.297 1.00 81.56 94 MET A CA 1
ATOM 785 C C . MET A 1 94 ? 5.464 10.815 -11.570 1.00 81.56 94 MET A C 1
ATOM 787 O O . MET A 1 94 ? 6.088 11.732 -12.098 1.00 81.56 94 MET A O 1
ATOM 791 N N . VAL A 1 95 ? 4.884 10.932 -10.378 1.00 87.19 95 VAL A N 1
ATOM 792 C CA . VAL A 1 95 ? 5.093 12.067 -9.471 1.00 87.19 95 VAL A CA 1
ATOM 793 C C . VAL A 1 95 ? 5.500 11.504 -8.120 1.00 87.19 95 VAL A C 1
ATOM 795 O O . VAL A 1 95 ? 4.853 10.580 -7.624 1.00 87.19 95 VAL A O 1
ATOM 798 N N . ASP A 1 96 ? 6.562 12.051 -7.532 1.00 86.62 96 ASP A N 1
ATOM 799 C CA . ASP A 1 96 ? 7.011 11.636 -6.205 1.00 86.62 96 ASP A CA 1
ATOM 800 C C . ASP A 1 96 ? 5.893 11.856 -5.172 1.00 86.62 96 ASP A C 1
ATOM 802 O O . ASP A 1 96 ? 5.286 12.930 -5.155 1.00 86.62 96 ASP A O 1
ATOM 806 N N . PRO A 1 97 ? 5.596 10.872 -4.302 1.00 90.38 97 PRO A N 1
ATOM 807 C CA . PRO A 1 97 ? 4.536 11.007 -3.316 1.00 90.38 97 PRO A CA 1
ATOM 808 C C . PRO A 1 97 ? 4.710 12.223 -2.405 1.00 90.38 97 PRO A C 1
ATOM 810 O O . PRO A 1 97 ? 5.704 12.309 -1.687 1.00 90.38 97 PRO A O 1
ATOM 813 N N . PHE A 1 98 ? 3.701 13.094 -2.360 1.00 91.50 98 PHE A N 1
ATOM 814 C CA . PHE A 1 98 ? 3.680 14.260 -1.489 1.00 91.50 98 PHE A CA 1
ATOM 815 C C . PHE A 1 98 ? 3.652 13.834 -0.027 1.00 91.50 98 PHE A C 1
ATOM 817 O O . PHE A 1 98 ? 2.657 13.276 0.446 1.00 91.50 98 PHE A O 1
ATOM 824 N N . ASP A 1 99 ? 4.734 14.102 0.694 1.00 89.38 99 ASP A N 1
ATOM 825 C CA . ASP A 1 99 ? 4.872 13.7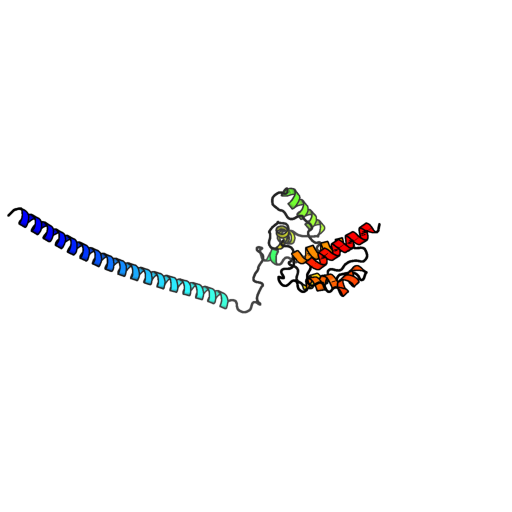36 2.105 1.00 89.38 99 ASP A CA 1
ATOM 826 C C . ASP A 1 99 ? 4.593 14.881 3.089 1.00 89.38 99 ASP A C 1
ATOM 828 O O . ASP A 1 99 ? 4.655 14.677 4.302 1.00 89.38 99 ASP A O 1
ATOM 832 N N . GLY A 1 100 ? 4.254 16.066 2.572 1.00 91.00 100 GLY A N 1
ATOM 833 C CA . GLY A 1 100 ? 4.002 17.273 3.360 1.00 91.00 100 GLY A CA 1
ATOM 834 C C . GLY A 1 100 ? 5.236 18.140 3.616 1.00 91.00 100 GLY A C 1
ATOM 835 O O . GLY A 1 100 ? 5.089 19.216 4.190 1.00 91.00 100 GLY A O 1
ATOM 836 N N . THR A 1 101 ? 6.428 17.707 3.196 1.00 92.31 101 THR A N 1
ATOM 837 C CA . THR A 1 101 ? 7.684 18.463 3.355 1.00 92.31 101 THR A CA 1
ATOM 838 C C . THR A 1 101 ? 8.152 19.136 2.063 1.00 92.31 101 THR A C 1
ATOM 840 O O . THR A 1 101 ? 8.887 20.122 2.114 1.00 92.31 101 THR A O 1
ATOM 843 N N . GLN A 1 102 ? 7.706 18.630 0.910 1.00 92.75 102 GLN A N 1
ATOM 844 C CA . GLN A 1 102 ? 7.948 19.216 -0.412 1.00 92.75 102 GLN A CA 1
ATOM 845 C C . GLN A 1 102 ? 7.170 20.532 -0.600 1.00 92.75 102 GLN A C 1
ATOM 847 O O . GLN A 1 102 ? 6.177 20.782 0.084 1.00 92.75 102 GLN A O 1
ATOM 852 N N . ASP A 1 103 ? 7.576 21.358 -1.572 1.00 95.00 103 ASP A N 1
ATOM 853 C CA . ASP A 1 103 ? 6.797 22.534 -1.982 1.00 95.00 103 ASP A CA 1
ATOM 854 C C . ASP A 1 103 ? 5.454 22.098 -2.612 1.00 95.00 103 ASP A C 1
ATOM 856 O O . ASP A 1 103 ? 5.458 21.427 -3.653 1.00 95.00 103 ASP A O 1
ATOM 860 N N . PRO A 1 104 ? 4.299 22.487 -2.033 1.00 95.19 104 PRO A N 1
ATOM 861 C CA . PRO A 1 104 ? 2.987 22.134 -2.569 1.00 95.19 104 PRO A CA 1
ATOM 862 C C . PRO A 1 104 ? 2.753 22.631 -4.001 1.00 95.19 104 PRO A C 1
ATOM 864 O O . PRO A 1 104 ? 2.058 21.965 -4.770 1.00 95.19 104 PRO A O 1
ATOM 867 N N . HIS A 1 105 ? 3.325 23.782 -4.375 1.00 96.00 105 HIS A N 1
ATOM 868 C CA . HIS A 1 105 ? 3.148 24.342 -5.716 1.00 96.00 105 HIS A CA 1
ATOM 869 C C . HIS A 1 105 ? 3.933 23.544 -6.750 1.00 96.00 105 HIS A C 1
ATOM 871 O O . HIS A 1 105 ? 3.385 23.201 -7.797 1.00 96.00 105 HIS A O 1
ATOM 877 N N . ALA A 1 106 ? 5.181 23.190 -6.439 1.00 95.75 106 ALA A N 1
ATOM 878 C CA . ALA A 1 106 ? 5.995 22.339 -7.298 1.00 95.75 106 ALA A CA 1
ATOM 879 C C . ALA A 1 106 ? 5.358 20.952 -7.499 1.00 95.75 106 ALA A C 1
ATOM 881 O O . ALA A 1 106 ? 5.299 20.462 -8.627 1.00 95.75 106 ALA A O 1
ATOM 882 N N . HIS A 1 107 ? 4.820 20.344 -6.433 1.00 95.69 107 HIS A N 1
ATOM 883 C CA . HIS A 1 107 ? 4.119 19.054 -6.516 1.00 95.69 107 HIS A CA 1
ATOM 884 C C . HIS A 1 107 ? 2.883 19.127 -7.417 1.00 95.69 107 HIS A C 1
ATOM 886 O O . HIS A 1 107 ? 2.708 18.310 -8.324 1.00 95.69 107 HIS A O 1
ATOM 892 N N . LEU A 1 108 ? 2.039 20.142 -7.205 1.00 95.19 108 LEU A N 1
ATOM 893 C CA . LEU A 1 108 ? 0.847 20.352 -8.020 1.00 95.19 108 LEU A CA 1
ATOM 894 C C . LEU A 1 108 ? 1.211 20.593 -9.490 1.00 95.19 108 LEU A C 1
ATOM 896 O O . LEU A 1 108 ? 0.580 20.021 -10.376 1.00 95.19 108 LEU A O 1
ATOM 900 N N . GLN A 1 109 ? 2.249 21.389 -9.754 1.00 95.38 109 GLN A N 1
ATOM 901 C CA . GLN A 1 109 ? 2.716 21.669 -11.109 1.00 95.38 109 GLN A CA 1
ATOM 902 C C . GLN A 1 109 ? 3.245 20.408 -11.807 1.00 95.38 109 GLN A C 1
ATOM 904 O O . GLN A 1 109 ? 2.940 20.186 -12.983 1.00 95.38 109 GLN A O 1
ATOM 909 N N . ALA A 1 110 ? 4.005 19.566 -11.101 1.00 94.81 110 ALA A N 1
ATOM 910 C CA . ALA A 1 110 ? 4.494 18.295 -11.633 1.00 94.81 110 ALA A CA 1
ATOM 911 C C . ALA A 1 110 ? 3.328 17.370 -12.016 1.00 94.81 110 ALA A C 1
ATOM 913 O O . ALA A 1 110 ? 3.284 16.849 -13.132 1.00 94.81 110 ALA A O 1
ATOM 914 N N . PHE A 1 111 ? 2.333 17.248 -11.134 1.00 94.69 111 PHE A N 1
ATOM 915 C CA . PHE A 1 111 ? 1.117 16.489 -11.409 1.00 94.69 111 PHE A CA 1
ATOM 916 C C . PHE A 1 111 ? 0.335 17.034 -12.609 1.00 94.69 111 PHE A C 1
ATOM 918 O O . PHE A 1 111 ? 0.009 16.278 -13.522 1.00 94.69 111 PHE A O 1
ATOM 925 N N . GLN A 1 112 ? 0.075 18.342 -12.651 1.00 94.31 112 GLN A N 1
ATOM 926 C CA . GLN A 1 112 ? -0.642 18.982 -13.759 1.00 94.31 112 GLN A CA 1
ATOM 927 C C . GLN A 1 112 ? 0.076 18.783 -15.098 1.00 94.31 112 GLN A C 1
ATOM 929 O O . GLN A 1 112 ? -0.560 18.481 -16.108 1.00 94.31 112 GLN A O 1
ATOM 934 N N . THR A 1 113 ? 1.405 18.894 -15.105 1.00 93.81 113 THR A N 1
ATOM 935 C CA . THR A 1 113 ? 2.224 18.657 -16.301 1.00 93.81 113 THR A CA 1
ATOM 936 C C . THR A 1 113 ? 2.074 17.216 -16.788 1.00 93.81 113 THR A C 1
ATOM 938 O O . THR A 1 113 ? 1.859 16.982 -17.978 1.00 93.81 113 THR A O 1
ATOM 941 N N . GLN A 1 114 ? 2.114 16.243 -15.874 1.00 91.62 114 GLN A N 1
ATOM 942 C CA . GLN A 1 114 ? 1.937 14.831 -16.207 1.00 91.62 114 GLN A CA 1
ATOM 943 C C . GLN A 1 114 ? 0.526 14.529 -16.735 1.00 91.62 114 GLN A C 1
ATOM 945 O O . GLN A 1 114 ? 0.382 13.776 -17.703 1.00 91.62 114 GLN A O 1
ATOM 950 N N . MET A 1 115 ? -0.505 15.142 -16.145 1.00 93.25 115 MET A N 1
ATOM 951 C CA . MET A 1 115 ? -1.889 15.033 -16.615 1.00 93.25 115 MET A CA 1
ATOM 952 C C . MET A 1 115 ? -2.042 15.584 -18.032 1.00 93.25 115 MET A C 1
ATOM 954 O O . MET A 1 115 ? -2.599 14.899 -18.889 1.00 93.25 115 MET A O 1
ATOM 958 N N . TYR A 1 116 ? -1.466 16.755 -18.317 1.00 90.56 116 TYR A N 1
ATOM 959 C CA . TYR A 1 116 ? -1.479 17.349 -19.655 1.00 90.56 116 TYR A CA 1
ATOM 960 C C . TYR A 1 116 ? -0.803 16.446 -20.698 1.00 90.56 116 TYR A C 1
ATOM 962 O O . TYR A 1 116 ? -1.375 16.170 -21.751 1.00 90.56 116 TYR A O 1
ATOM 970 N N . ILE A 1 117 ? 0.387 15.920 -20.388 1.00 89.06 117 ILE A N 1
ATOM 971 C CA . ILE A 1 117 ? 1.133 15.025 -21.291 1.00 89.06 117 ILE A CA 1
ATOM 972 C C . ILE A 1 117 ? 0.363 13.723 -21.557 1.00 89.06 117 ILE A C 1
ATOM 974 O O . ILE A 1 117 ? 0.435 13.168 -22.654 1.00 89.06 117 ILE A O 1
ATOM 978 N N . SER A 1 118 ? -0.371 13.231 -20.560 1.00 86.75 118 SER A N 1
ATOM 979 C CA . SER A 1 118 ? -1.112 11.966 -20.637 1.00 86.75 118 SER A CA 1
ATOM 980 C C . SER A 1 118 ? -2.512 12.117 -21.242 1.00 86.75 118 SER A C 1
ATOM 982 O O . SER A 1 118 ? -3.225 11.121 -21.363 1.00 86.75 118 SER A O 1
ATOM 984 N N . GLY A 1 119 ? -2.908 13.336 -21.632 1.00 86.50 119 GLY A N 1
ATOM 985 C CA . GLY A 1 119 ? -4.244 13.630 -22.157 1.00 86.50 119 GLY A CA 1
ATOM 986 C C . GLY A 1 119 ? -5.346 13.517 -21.102 1.00 86.50 119 GLY A C 1
ATOM 987 O O . GLY A 1 119 ? -6.470 13.140 -21.425 1.00 86.50 119 GLY A O 1
ATOM 988 N N . GLY A 1 120 ? -5.015 13.771 -19.837 1.00 87.81 120 GLY A N 1
ATOM 989 C CA . GLY A 1 120 ? -5.960 13.735 -18.732 1.00 87.81 120 GLY A CA 1
ATOM 990 C C . GLY A 1 120 ? -6.850 14.975 -18.676 1.00 87.81 120 GLY A C 1
ATOM 991 O O . GLY A 1 120 ? -6.417 16.077 -19.008 1.00 87.81 120 GLY A O 1
ATOM 992 N N . ASP A 1 121 ? -8.090 14.783 -18.236 1.00 89.94 121 ASP A N 1
ATOM 993 C CA . ASP A 1 121 ? -9.064 15.844 -17.989 1.00 89.94 121 ASP A CA 1
ATOM 994 C C . ASP A 1 121 ? -9.208 16.129 -16.482 1.00 89.94 121 ASP A C 1
ATOM 996 O O . ASP A 1 121 ? -8.553 15.507 -15.635 1.00 89.94 121 ASP A O 1
ATOM 1000 N N . ASP A 1 122 ? -10.070 17.082 -16.129 1.00 91.75 122 ASP A N 1
ATOM 1001 C CA . ASP A 1 122 ? -10.313 17.461 -14.733 1.00 91.75 122 ASP A CA 1
ATOM 1002 C C . ASP A 1 122 ? -10.838 16.280 -13.905 1.00 91.75 122 ASP A C 1
ATOM 1004 O O . ASP A 1 122 ? -10.456 16.108 -12.746 1.00 91.75 122 ASP A O 1
ATOM 1008 N N . LYS A 1 123 ? -11.650 15.404 -14.510 1.00 92.31 123 LYS A N 1
ATOM 1009 C CA . LYS A 1 123 ? -12.218 14.233 -13.830 1.00 92.31 123 LYS A CA 1
ATOM 1010 C C . LYS A 1 123 ? -11.140 13.228 -13.454 1.00 92.31 123 LYS A C 1
ATOM 1012 O O . LYS A 1 123 ? -11.068 12.788 -12.305 1.00 92.31 123 LYS A O 1
ATOM 1017 N N . LEU A 1 124 ? -10.270 12.895 -14.404 1.00 90.50 124 LEU A N 1
ATOM 1018 C CA . LEU A 1 124 ? -9.109 12.048 -14.161 1.00 90.50 124 LEU A CA 1
ATOM 1019 C C . LEU A 1 124 ? -8.146 12.707 -13.175 1.00 90.50 124 LEU A C 1
ATOM 1021 O O . LEU A 1 124 ? -7.571 12.014 -12.337 1.00 90.50 124 LEU A O 1
ATOM 1025 N N . SER A 1 125 ? -8.014 14.033 -13.218 1.00 91.62 125 SER A N 1
ATOM 1026 C CA . SER A 1 125 ? -7.155 14.774 -12.293 1.00 91.62 125 SER A CA 1
ATOM 1027 C C . SER A 1 125 ? -7.653 14.628 -10.856 1.00 91.62 125 SER A C 1
ATOM 1029 O O . SER A 1 125 ? -6.888 14.230 -9.980 1.00 91.62 125 SER A O 1
ATOM 1031 N N . CYS A 1 126 ? -8.951 14.836 -10.615 1.00 91.06 126 CYS A N 1
ATOM 1032 C CA . CYS A 1 126 ? -9.573 14.617 -9.309 1.00 91.06 126 CYS A CA 1
ATOM 1033 C C . CYS A 1 126 ? -9.460 13.162 -8.839 1.00 91.06 126 CYS A C 1
ATOM 1035 O O . CYS A 1 126 ? -9.178 12.920 -7.665 1.00 91.06 126 CYS A O 1
ATOM 1037 N N . LYS A 1 127 ? -9.644 12.197 -9.748 1.00 88.44 127 LYS A N 1
ATOM 1038 C CA . LYS A 1 127 ? -9.567 10.766 -9.431 1.00 88.44 127 LYS A CA 1
ATOM 1039 C C . LYS A 1 127 ? -8.159 10.325 -9.028 1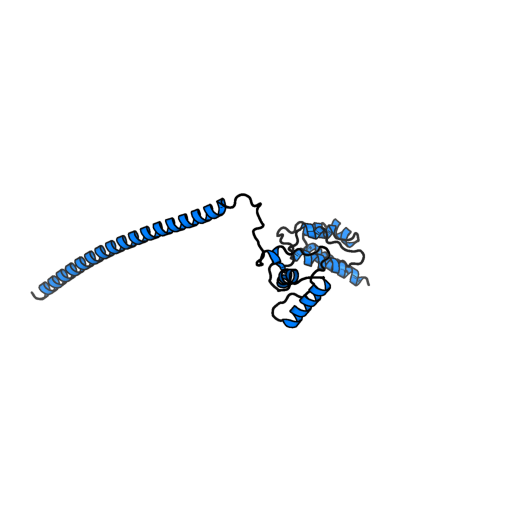.00 88.44 127 LYS A C 1
ATOM 1041 O O . LYS A 1 127 ? -8.003 9.512 -8.118 1.00 88.44 127 LYS A O 1
ATOM 1046 N N . LEU A 1 128 ? -7.137 10.832 -9.716 1.00 88.94 128 LEU A N 1
ATOM 1047 C CA . LEU A 1 128 ? -5.766 10.332 -9.608 1.00 88.94 128 LEU A CA 1
ATOM 1048 C C . LEU A 1 128 ? -4.890 11.146 -8.649 1.00 88.94 128 LEU A C 1
ATOM 1050 O O . LEU A 1 128 ? -3.955 10.590 -8.074 1.00 88.94 128 LEU A O 1
ATOM 1054 N N . PHE A 1 129 ? -5.202 12.427 -8.419 1.00 90.81 129 PHE A N 1
ATOM 1055 C CA . PHE A 1 129 ? -4.402 13.298 -7.554 1.00 90.81 129 PHE A CA 1
ATOM 1056 C C . PHE A 1 129 ? -4.212 12.745 -6.134 1.00 90.81 129 PHE A C 1
ATOM 1058 O O . PHE A 1 129 ? -3.071 12.752 -5.666 1.00 90.81 129 PHE A O 1
ATOM 1065 N N . PRO A 1 130 ? -5.234 12.187 -5.448 1.00 88.12 130 PRO A N 1
ATOM 1066 C CA . PRO A 1 130 ? -5.023 11.618 -4.116 1.00 88.12 130 PRO A CA 1
ATOM 1067 C C . PRO A 1 130 ? -4.040 10.443 -4.096 1.00 88.12 130 PRO A C 1
ATOM 1069 O O . PRO A 1 130 ? -3.373 10.226 -3.088 1.00 88.12 130 PRO A O 1
ATOM 1072 N N . GLY A 1 131 ? -3.878 9.733 -5.219 1.00 84.81 131 GLY A N 1
ATOM 1073 C CA . GLY A 1 131 ? -2.840 8.714 -5.393 1.00 84.81 131 GLY A CA 1
ATOM 1074 C C . GLY A 1 131 ? -1.413 9.268 -5.326 1.00 84.81 131 GLY A C 1
ATOM 1075 O O . GLY A 1 131 ? -0.493 8.518 -5.029 1.00 84.81 131 GLY A O 1
ATOM 1076 N N . THR A 1 132 ? -1.220 10.575 -5.519 1.00 89.12 132 THR A N 1
ATOM 1077 C CA . THR A 1 132 ? 0.087 11.235 -5.376 1.00 89.12 132 THR A CA 1
ATOM 1078 C C . THR A 1 132 ? 0.413 11.625 -3.938 1.00 89.12 132 THR A C 1
ATOM 1080 O O . THR A 1 132 ? 1.492 12.142 -3.688 1.00 89.12 132 THR A O 1
ATOM 1083 N N . LEU A 1 133 ? -0.486 11.397 -2.976 1.00 88.69 133 LEU A N 1
ATOM 1084 C CA . LEU A 1 133 ? -0.263 11.749 -1.573 1.00 88.69 133 LEU A CA 1
ATOM 1085 C C . LEU A 1 133 ? 0.310 10.548 -0.815 1.00 88.69 133 LEU A C 1
ATOM 1087 O O . LEU A 1 133 ? -0.197 9.422 -0.914 1.00 88.69 133 LEU A O 1
ATOM 1091 N N . LYS A 1 134 ? 1.371 10.758 -0.035 1.00 83.94 134 LYS A N 1
ATOM 1092 C CA . LYS A 1 134 ? 1.956 9.703 0.799 1.00 83.94 134 LYS A CA 1
ATOM 1093 C C . LYS A 1 134 ? 0.949 9.268 1.866 1.00 83.94 134 LYS A C 1
ATOM 1095 O O . LYS A 1 134 ? 0.341 10.090 2.542 1.00 83.94 134 LYS A O 1
ATOM 1100 N N . GLY A 1 135 ? 0.772 7.957 2.024 1.00 68.56 135 GLY A N 1
ATOM 1101 C CA . GLY A 1 135 ? -0.162 7.390 3.005 1.00 68.56 135 GLY A CA 1
ATOM 1102 C C . GLY A 1 135 ? -1.621 7.310 2.543 1.00 68.56 135 GLY A C 1
ATOM 1103 O O . GLY A 1 135 ? -2.431 6.699 3.242 1.00 68.56 135 GLY A O 1
ATOM 1104 N N . PHE A 1 136 ? -1.964 7.827 1.357 1.00 73.00 136 PHE A N 1
ATOM 1105 C CA . PHE A 1 136 ? -3.263 7.549 0.749 1.00 73.00 136 PHE A CA 1
ATOM 1106 C C . PHE A 1 136 ? -3.366 6.057 0.406 1.00 73.00 136 PHE A C 1
ATOM 1108 O O . PHE A 1 136 ? -2.418 5.462 -0.108 1.00 73.00 136 PHE A O 1
ATOM 1115 N N . ALA A 1 137 ? -4.508 5.426 0.700 1.00 56.72 137 ALA A N 1
ATOM 1116 C CA . ALA A 1 137 ? -4.659 3.971 0.597 1.00 56.72 137 ALA A CA 1
ATOM 1117 C C . ALA A 1 137 ? -4.362 3.423 -0.813 1.00 56.72 137 ALA A C 1
ATOM 1119 O O . ALA A 1 137 ? -3.829 2.322 -0.926 1.00 56.72 137 ALA A O 1
ATOM 1120 N N . ALA A 1 138 ? -4.638 4.207 -1.863 1.00 59.44 138 ALA A N 1
ATOM 1121 C CA . ALA A 1 138 ? -4.343 3.848 -3.254 1.00 59.44 138 ALA A CA 1
ATOM 1122 C C . ALA A 1 138 ? -2.863 4.024 -3.659 1.00 59.44 138 ALA A C 1
ATOM 1124 O O . ALA A 1 138 ? -2.461 3.496 -4.688 1.00 59.44 138 ALA A O 1
ATOM 1125 N N . ASN A 1 139 ? -2.056 4.722 -2.852 1.00 55.62 139 ASN A N 1
ATOM 1126 C CA . ASN A 1 139 ? -0.606 4.873 -3.032 1.00 55.62 139 ASN A CA 1
ATOM 1127 C C . ASN A 1 139 ? 0.191 3.814 -2.246 1.00 55.62 139 ASN A C 1
ATOM 1129 O O . ASN A 1 139 ? 1.419 3.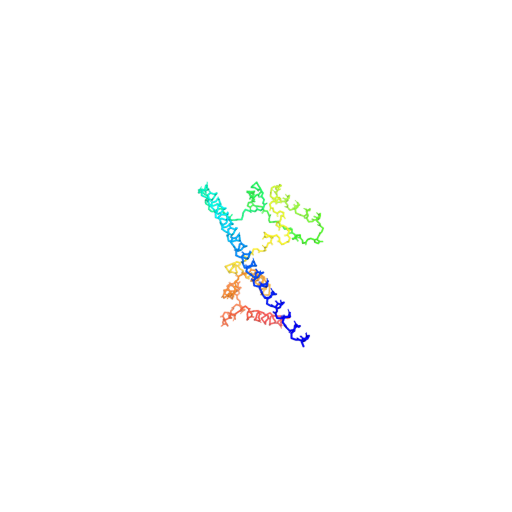836 -2.187 1.00 55.62 139 ASN A O 1
ATOM 1133 N N . LYS A 1 140 ? -0.492 2.871 -1.581 1.00 55.84 140 LYS A N 1
ATOM 1134 C CA . LYS A 1 140 ? 0.212 1.720 -1.017 1.00 55.84 140 LYS A CA 1
ATOM 1135 C C . LYS A 1 140 ? 0.723 0.884 -2.191 1.00 55.84 140 LYS A C 1
ATOM 1137 O O . LYS A 1 140 ? -0.088 0.535 -3.053 1.00 55.84 140 LYS A O 1
ATOM 1142 N N . PRO A 1 141 ? 2.029 0.559 -2.245 1.00 58.81 141 PRO A N 1
ATOM 1143 C CA . PRO A 1 141 ? 2.550 -0.305 -3.292 1.00 58.81 141 PRO A CA 1
ATOM 1144 C C . PRO A 1 141 ? 1.691 -1.563 -3.332 1.00 58.81 141 PRO A C 1
ATOM 1146 O O . PRO A 1 141 ? 1.381 -2.131 -2.279 1.00 58.81 141 PRO A O 1
ATOM 1149 N N . LYS A 1 142 ? 1.265 -1.961 -4.539 1.00 64.06 142 LYS A N 1
ATOM 1150 C CA . LYS A 1 142 ? 0.480 -3.183 -4.727 1.00 64.06 142 LYS A CA 1
ATOM 1151 C C . LYS A 1 142 ? 1.173 -4.304 -3.958 1.00 64.06 142 LYS A C 1
ATOM 1153 O O . LYS A 1 142 ? 2.370 -4.540 -4.175 1.00 64.06 142 LYS A O 1
ATOM 1158 N N . ARG A 1 143 ? 0.427 -4.916 -3.032 1.00 67.00 143 ARG A N 1
ATOM 1159 C CA . ARG A 1 143 ? 0.842 -6.148 -2.367 1.00 67.00 143 ARG A CA 1
ATOM 1160 C C . ARG A 1 143 ? 1.036 -7.184 -3.461 1.00 67.00 143 ARG A C 1
ATOM 1162 O O . ARG A 1 143 ? 0.153 -7.334 -4.301 1.00 67.00 143 ARG A O 1
ATOM 1169 N N . LEU A 1 144 ? 2.207 -7.802 -3.477 1.00 79.88 144 LEU A N 1
ATOM 1170 C CA . LEU A 1 144 ? 2.500 -8.868 -4.420 1.00 79.88 144 LEU A CA 1
ATOM 1171 C C . LEU A 1 144 ? 1.961 -10.176 -3.851 1.00 79.88 144 LEU A C 1
ATOM 1173 O O . LEU A 1 144 ? 2.014 -10.411 -2.640 1.00 79.88 144 LEU A O 1
ATOM 1177 N N . GLU A 1 145 ? 1.445 -11.025 -4.724 1.00 85.69 145 GLU A N 1
ATOM 1178 C CA . GLU A 1 145 ? 1.160 -12.407 -4.383 1.00 85.69 145 GLU A CA 1
ATOM 1179 C C . GLU A 1 145 ? 2.406 -13.265 -4.611 1.00 85.69 145 GLU A C 1
ATOM 1181 O O . GLU A 1 145 ? 3.305 -12.938 -5.385 1.00 85.69 145 GLU A O 1
ATOM 1186 N N . VAL A 1 146 ? 2.455 -14.427 -3.961 1.00 85.56 146 VAL A N 1
ATOM 1187 C CA . VAL A 1 146 ? 3.543 -15.402 -4.139 1.00 85.56 146 VAL A CA 1
ATOM 1188 C C . VAL A 1 146 ? 3.715 -15.802 -5.610 1.00 85.56 146 VAL A C 1
ATOM 1190 O O . VAL A 1 146 ? 4.825 -16.116 -6.037 1.00 85.56 146 VAL A O 1
ATOM 1193 N N . ALA A 1 147 ? 2.625 -15.794 -6.384 1.00 87.25 147 ALA A N 1
ATOM 1194 C CA . ALA A 1 147 ? 2.642 -16.084 -7.813 1.00 87.25 147 ALA A CA 1
ATOM 1195 C C . ALA A 1 147 ? 3.510 -15.087 -8.600 1.00 87.25 147 ALA A C 1
ATOM 1197 O O . ALA A 1 147 ? 4.272 -15.520 -9.464 1.00 87.25 147 ALA A O 1
ATOM 1198 N N . ASP A 1 148 ? 3.483 -13.801 -8.239 1.00 89.31 148 ASP A N 1
ATOM 1199 C CA . ASP A 1 148 ? 4.217 -12.737 -8.936 1.00 89.31 148 ASP A CA 1
ATOM 1200 C C . ASP A 1 148 ? 5.740 -12.915 -8.829 1.00 89.31 148 ASP A C 1
ATOM 1202 O O . ASP A 1 148 ? 6.494 -12.538 -9.727 1.00 89.31 148 ASP A O 1
ATOM 1206 N N . LEU A 1 149 ? 6.223 -13.555 -7.756 1.00 90.19 149 LEU A N 1
ATOM 1207 C CA . LEU A 1 149 ? 7.651 -13.846 -7.592 1.00 90.19 149 LEU A CA 1
ATOM 1208 C C . LEU A 1 149 ? 8.191 -14.773 -8.688 1.00 90.19 149 LEU A C 1
ATOM 1210 O O . LEU A 1 149 ? 9.380 -14.726 -9.000 1.00 90.19 149 LEU A O 1
ATOM 1214 N N . PHE A 1 150 ? 7.344 -15.621 -9.282 1.00 92.06 150 PHE A N 1
ATOM 1215 C CA . PHE A 1 150 ? 7.760 -16.551 -10.337 1.00 92.06 150 PHE A CA 1
ATOM 1216 C C . PHE A 1 150 ? 7.991 -15.877 -11.695 1.00 92.06 150 PHE A C 1
ATOM 1218 O O . PHE A 1 150 ? 8.574 -16.506 -12.587 1.00 92.06 150 PHE A O 1
ATOM 1225 N N . ASP A 1 151 ? 7.566 -14.623 -11.846 1.00 92.25 151 ASP A N 1
ATOM 1226 C CA . ASP A 1 151 ? 7.787 -13.825 -13.051 1.00 92.25 151 ASP A CA 1
ATO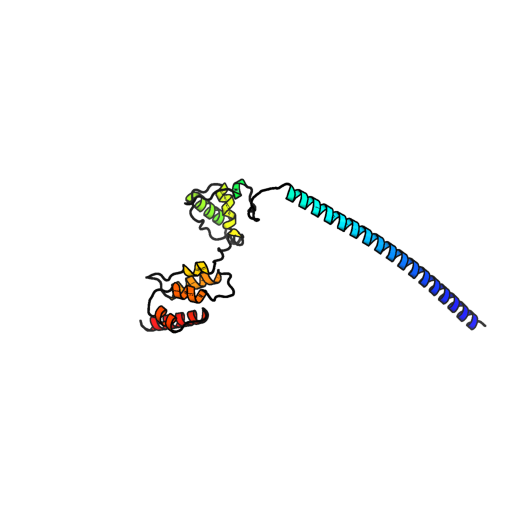M 1227 C C . ASP A 1 151 ? 9.093 -13.020 -12.988 1.00 92.25 151 ASP A C 1
ATOM 1229 O O . ASP A 1 151 ? 9.586 -12.534 -14.010 1.00 92.25 151 ASP A O 1
ATOM 1233 N N . ILE A 1 152 ? 9.723 -12.945 -11.812 1.00 90.69 152 ILE A N 1
ATOM 1234 C CA . ILE A 1 152 ? 11.022 -12.299 -11.628 1.00 90.69 152 ILE A CA 1
ATOM 1235 C C . ILE A 1 152 ? 12.112 -13.222 -12.170 1.00 90.69 152 ILE A C 1
ATOM 1237 O O . ILE A 1 152 ? 12.423 -14.260 -11.592 1.00 90.69 152 ILE A O 1
ATOM 1241 N N . ARG A 1 153 ? 12.716 -12.829 -13.294 1.00 94.31 153 ARG A N 1
ATOM 1242 C CA . ARG A 1 153 ? 13.794 -13.580 -13.951 1.00 94.31 153 ARG A CA 1
ATOM 1243 C C . ARG A 1 153 ? 15.081 -12.770 -14.025 1.00 94.31 153 ARG A C 1
ATOM 1245 O O . ARG A 1 153 ? 15.037 -11.549 -14.199 1.00 94.31 153 ARG A O 1
ATOM 1252 N N . GLN A 1 154 ? 16.213 -13.457 -13.922 1.00 95.75 154 GLN A N 1
ATOM 1253 C CA . GLN A 1 154 ? 17.536 -12.906 -14.169 1.00 95.75 154 GLN A CA 1
ATOM 1254 C C . GLN A 1 154 ? 17.740 -12.758 -15.677 1.00 95.75 154 GLN A C 1
ATOM 1256 O O . GLN A 1 154 ? 17.652 -13.730 -16.434 1.00 95.75 154 GLN A O 1
ATOM 1261 N N . THR A 1 155 ? 18.010 -11.538 -16.129 1.00 92.25 155 THR A N 1
ATOM 1262 C CA . THR A 1 155 ? 18.195 -11.258 -17.562 1.00 92.25 155 THR A CA 1
ATOM 1263 C C . THR A 1 155 ? 19.634 -11.535 -18.025 1.00 92.25 155 THR A C 1
ATOM 1265 O O . THR A 1 155 ? 20.556 -11.654 -17.222 1.00 92.25 155 THR A O 1
ATOM 1268 N N . GLY A 1 156 ? 19.854 -11.670 -19.340 1.00 86.62 156 GLY A N 1
ATOM 1269 C CA . GLY A 1 156 ? 21.133 -12.131 -19.908 1.00 86.62 156 GLY A CA 1
ATOM 1270 C C . GLY A 1 156 ? 22.365 -11.265 -19.601 1.00 86.62 156 GLY A C 1
ATOM 1271 O O . GLY A 1 156 ? 23.477 -11.784 -19.658 1.00 86.62 156 GLY A O 1
ATOM 1272 N N . GLY A 1 157 ? 22.173 -9.988 -19.255 1.00 87.56 157 GLY A N 1
ATOM 1273 C CA . GLY A 1 157 ? 23.235 -9.043 -18.881 1.00 87.56 157 GLY A CA 1
ATOM 1274 C C . GLY A 1 157 ? 23.192 -8.602 -17.417 1.00 87.56 157 GLY A C 1
ATOM 1275 O O . GLY A 1 157 ? 23.920 -7.694 -17.028 1.00 87.56 157 GLY A O 1
ATOM 1276 N N . GLU A 1 158 ? 22.325 -9.202 -16.607 1.00 90.44 158 GLU A N 1
ATOM 1277 C CA . GLU A 1 158 ? 22.136 -8.815 -15.216 1.00 90.44 158 GLU A CA 1
ATOM 1278 C C . GLU A 1 158 ? 23.017 -9.643 -14.278 1.00 90.44 158 GLU A C 1
ATOM 1280 O O . GLU A 1 158 ? 22.990 -10.879 -14.285 1.00 90.44 158 GLU A O 1
ATOM 1285 N N . SER A 1 159 ? 23.772 -8.952 -13.422 1.00 89.25 159 SER A N 1
ATOM 1286 C CA . SER A 1 159 ? 24.578 -9.599 -12.390 1.00 89.25 159 SER A CA 1
ATOM 1287 C C . SER A 1 159 ? 23.699 -10.289 -11.345 1.00 89.25 159 SER A C 1
ATOM 1289 O O . SER A 1 159 ? 22.582 -9.858 -11.050 1.00 89.25 159 SER A O 1
ATOM 1291 N N . LEU A 1 160 ? 24.228 -11.345 -10.725 1.00 88.06 160 LEU A N 1
ATOM 1292 C CA . LEU A 1 160 ? 23.528 -12.071 -9.662 1.00 88.06 160 LEU A CA 1
ATOM 1293 C C . LEU A 1 160 ? 23.148 -11.151 -8.487 1.00 88.06 160 LEU A C 1
ATOM 1295 O O . LEU A 1 160 ? 22.056 -11.272 -7.937 1.00 88.06 160 LEU A O 1
ATOM 1299 N N . LYS A 1 161 ? 24.014 -10.180 -8.163 1.00 85.81 161 LYS A N 1
ATOM 1300 C CA . LYS A 1 161 ? 23.776 -9.143 -7.148 1.00 85.81 161 LYS A CA 1
ATOM 1301 C C . LYS A 1 161 ? 22.563 -8.277 -7.484 1.00 85.81 161 LYS A C 1
ATOM 1303 O O . LYS A 1 161 ? 21.712 -8.053 -6.627 1.00 85.81 161 LYS A O 1
ATOM 1308 N N . SER A 1 162 ? 22.470 -7.814 -8.732 1.00 85.44 162 SER A N 1
ATOM 1309 C CA . SER A 1 162 ? 21.355 -6.973 -9.172 1.00 85.44 162 SER A CA 1
ATOM 1310 C C . SER A 1 162 ? 20.035 -7.745 -9.200 1.00 85.44 162 SER A C 1
ATOM 1312 O O . SER A 1 162 ? 19.012 -7.221 -8.764 1.00 85.44 162 SER A O 1
ATOM 1314 N N . TYR A 1 163 ? 20.063 -9.002 -9.649 1.00 90.62 163 TYR A N 1
ATOM 1315 C CA . TYR A 1 163 ? 18.893 -9.878 -9.613 1.00 90.62 163 TYR A CA 1
ATOM 1316 C C . TYR A 1 163 ? 18.413 -10.136 -8.179 1.00 90.62 163 TYR A C 1
ATOM 1318 O O . TYR A 1 163 ? 17.229 -9.967 -7.889 1.00 90.62 163 TYR A O 1
ATOM 1326 N N . MET A 1 164 ? 19.331 -10.483 -7.268 1.00 88.25 164 MET A N 1
ATOM 1327 C CA . MET A 1 164 ? 19.027 -10.717 -5.853 1.00 88.25 164 MET A CA 1
ATOM 1328 C C . MET A 1 164 ? 18.391 -9.487 -5.197 1.00 88.25 164 MET A C 1
ATOM 1330 O O . MET A 1 164 ? 17.398 -9.618 -4.488 1.00 88.25 164 MET A O 1
ATOM 1334 N N . ALA A 1 165 ? 18.905 -8.286 -5.477 1.00 85.56 165 ALA A N 1
ATOM 1335 C CA . ALA A 1 165 ? 18.331 -7.051 -4.949 1.00 85.56 165 ALA A CA 1
ATOM 1336 C C . ALA A 1 165 ? 16.873 -6.847 -5.398 1.00 85.56 165 ALA A C 1
ATOM 1338 O O . ALA A 1 165 ? 16.013 -6.567 -4.565 1.00 85.56 165 ALA A O 1
ATOM 1339 N N . ARG A 1 166 ? 16.568 -7.055 -6.689 1.00 91.38 166 ARG A N 1
ATOM 1340 C CA . ARG A 1 166 ? 15.187 -6.958 -7.199 1.00 91.38 166 ARG A CA 1
ATOM 1341 C C . ARG A 1 166 ? 14.273 -8.022 -6.607 1.00 91.38 166 ARG A C 1
ATOM 1343 O O . ARG A 1 166 ? 13.124 -7.734 -6.287 1.00 91.38 166 ARG A O 1
ATOM 1350 N N . PHE A 1 167 ? 14.770 -9.250 -6.482 1.00 88.19 167 PHE A N 1
ATOM 1351 C CA . PHE A 1 167 ? 13.994 -10.334 -5.897 1.00 88.19 167 PHE A CA 1
ATOM 1352 C C . PHE A 1 167 ? 13.680 -10.051 -4.421 1.00 88.19 167 PHE A C 1
ATOM 1354 O O . PHE A 1 167 ? 12.535 -10.206 -4.010 1.00 88.19 167 PHE A O 1
ATOM 1361 N N . ASN A 1 168 ? 14.653 -9.562 -3.646 1.00 86.44 168 ASN A N 1
ATOM 1362 C CA . ASN A 1 168 ? 14.457 -9.197 -2.242 1.00 86.44 168 ASN A CA 1
ATOM 1363 C C . ASN A 1 168 ? 13.502 -8.007 -2.056 1.00 86.44 168 ASN A C 1
ATOM 1365 O O . ASN A 1 168 ? 12.697 -8.019 -1.131 1.00 86.44 168 ASN A O 1
ATOM 1369 N N . ASP A 1 169 ? 13.532 -7.006 -2.940 1.00 83.50 169 ASP A N 1
ATOM 1370 C CA . ASP A 1 169 ? 12.534 -5.925 -2.913 1.00 83.50 169 ASP A CA 1
ATOM 1371 C C . ASP A 1 169 ? 11.109 -6.470 -3.103 1.00 83.50 169 ASP A C 1
ATOM 1373 O O . ASP A 1 169 ? 10.183 -6.120 -2.369 1.00 83.50 169 ASP A O 1
ATOM 1377 N N . ALA A 1 170 ? 10.937 -7.404 -4.041 1.00 84.81 170 ALA A N 1
ATOM 1378 C CA . ALA A 1 170 ? 9.646 -8.030 -4.276 1.00 84.81 170 ALA A CA 1
ATOM 1379 C C . ALA A 1 170 ? 9.182 -8.901 -3.098 1.00 84.81 170 ALA A C 1
ATOM 1381 O O . ALA A 1 170 ? 8.004 -8.855 -2.747 1.00 84.81 170 ALA A O 1
ATOM 1382 N N . THR A 1 171 ? 10.072 -9.660 -2.448 1.00 84.94 171 THR A N 1
ATOM 1383 C CA . THR A 1 171 ? 9.687 -10.520 -1.313 1.00 84.94 171 THR A CA 1
ATOM 1384 C C . THR A 1 171 ? 9.220 -9.720 -0.101 1.00 84.94 171 THR A C 1
ATOM 1386 O O . THR A 1 171 ? 8.266 -10.137 0.551 1.00 84.94 171 THR A O 1
ATOM 1389 N N . VAL A 1 172 ? 9.803 -8.544 0.164 1.00 82.44 172 VAL A N 1
ATOM 1390 C CA . VAL A 1 172 ? 9.352 -7.622 1.230 1.00 82.44 172 VAL A CA 1
ATOM 1391 C C . VAL A 1 172 ? 7.906 -7.155 1.012 1.00 82.44 172 VAL A C 1
ATOM 1393 O O . VAL A 1 172 ? 7.215 -6.777 1.959 1.00 82.44 172 VAL A O 1
ATOM 1396 N N . ARG A 1 173 ? 7.420 -7.199 -0.232 1.00 82.38 173 ARG A N 1
ATOM 1397 C CA . ARG A 1 173 ? 6.075 -6.756 -0.623 1.00 82.38 173 ARG A CA 1
ATOM 1398 C C . ARG A 1 173 ? 5.033 -7.880 -0.634 1.00 82.38 173 ARG A C 1
ATOM 1400 O O . ARG A 1 173 ? 3.860 -7.589 -0.887 1.00 82.38 173 ARG A O 1
ATOM 1407 N N . VAL A 1 174 ? 5.438 -9.126 -0.372 1.00 83.00 174 VAL A N 1
ATOM 1408 C CA . VAL A 1 174 ? 4.552 -10.298 -0.295 1.00 83.00 174 VAL A CA 1
ATOM 1409 C C . VAL A 1 174 ? 4.136 -10.545 1.155 1.00 83.00 174 VAL A C 1
ATOM 1411 O O . VAL A 1 174 ? 4.975 -10.723 2.033 1.00 83.00 174 VAL A O 1
ATOM 1414 N N . ASP A 1 175 ? 2.829 -10.608 1.405 1.00 77.81 175 ASP A N 1
ATOM 1415 C CA . ASP A 1 175 ? 2.253 -10.891 2.729 1.00 77.81 175 ASP A CA 1
ATOM 1416 C C . ASP A 1 175 ? 2.062 -12.413 2.926 1.00 77.81 175 ASP A C 1
ATOM 1418 O O . ASP A 1 175 ? 0.936 -12.899 3.029 1.00 77.81 175 ASP A O 1
ATOM 1422 N N . ASP A 1 176 ? 3.159 -13.189 2.887 1.00 77.25 176 ASP A N 1
ATOM 1423 C CA . ASP A 1 176 ? 3.144 -14.652 3.091 1.00 77.25 176 ASP A CA 1
ATOM 1424 C C . ASP A 1 176 ? 4.073 -15.078 4.249 1.00 77.25 176 ASP A C 1
ATOM 1426 O O . ASP A 1 176 ? 5.301 -15.040 4.105 1.00 77.25 176 ASP A O 1
ATOM 1430 N N . PRO A 1 177 ? 3.525 -15.556 5.384 1.00 69.81 177 PRO A N 1
ATOM 1431 C CA . PRO A 1 177 ? 4.326 -16.025 6.512 1.00 69.81 177 PRO A CA 1
ATOM 1432 C C . PRO A 1 177 ? 5.030 -17.370 6.257 1.00 69.81 177 PRO A C 1
ATOM 1434 O O . PRO A 1 177 ? 5.908 -17.748 7.027 1.00 69.81 177 PRO A O 1
ATOM 1437 N N . AS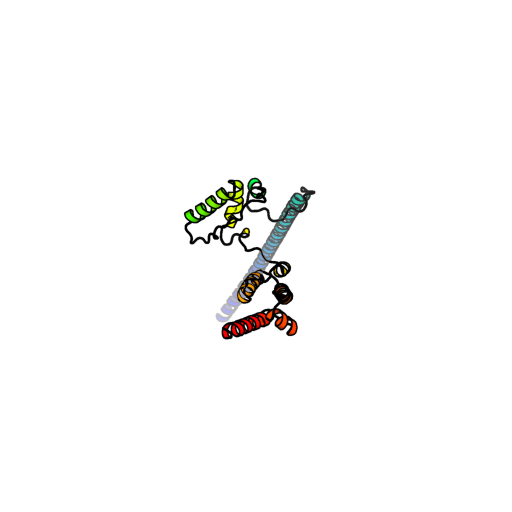N A 1 178 ? 4.650 -18.128 5.222 1.00 73.19 178 ASN A N 1
ATOM 1438 C CA . ASN A 1 178 ? 5.131 -19.492 4.996 1.00 73.19 178 ASN A CA 1
ATOM 1439 C C . ASN A 1 178 ? 6.413 -19.545 4.147 1.00 73.19 178 ASN A C 1
ATOM 1441 O O . ASN A 1 178 ? 7.121 -20.539 4.234 1.00 73.19 178 ASN A O 1
ATOM 1445 N N . GLN A 1 179 ? 6.719 -18.525 3.327 1.00 76.00 179 GLN A N 1
ATOM 1446 C CA . GLN A 1 179 ? 7.939 -18.337 2.496 1.00 76.00 179 GLN A CA 1
ATOM 1447 C C . GLN A 1 179 ? 8.450 -19.548 1.669 1.00 76.00 179 GLN A C 1
ATOM 1449 O O . GLN A 1 179 ? 9.429 -19.451 0.928 1.00 76.00 179 GLN A O 1
ATOM 1454 N N . LYS A 1 180 ? 7.767 -20.695 1.703 1.00 79.75 180 LYS A N 1
ATOM 1455 C CA . LYS A 1 180 ? 8.177 -21.996 1.147 1.00 79.75 180 LYS A CA 1
ATOM 1456 C C . LYS A 1 180 ? 8.313 -22.002 -0.371 1.00 79.75 180 LYS A C 1
ATOM 1458 O O . LYS A 1 180 ? 8.891 -22.919 -0.957 1.00 79.75 180 LYS A O 1
ATOM 1463 N N . PHE A 1 181 ? 7.723 -21.006 -1.021 1.00 87.75 181 PHE A N 1
ATOM 1464 C CA . PHE A 1 181 ? 7.773 -20.826 -2.463 1.00 87.75 181 PHE A CA 1
ATOM 1465 C C . PHE A 1 181 ? 8.837 -19.821 -2.898 1.00 87.75 181 PHE A C 1
ATOM 1467 O O . PHE A 1 181 ? 9.175 -19.826 -4.075 1.00 87.75 181 PHE A O 1
ATOM 1474 N N . PHE A 1 182 ? 9.418 -19.030 -1.991 1.00 89.50 182 PHE A N 1
ATOM 1475 C CA . PHE A 1 182 ? 10.387 -17.988 -2.352 1.00 89.50 182 PHE A CA 1
ATOM 1476 C C . PHE A 1 182 ? 11.665 -18.614 -2.902 1.00 89.50 182 PHE A C 1
ATOM 1478 O O . PHE A 1 182 ? 12.117 -18.240 -3.977 1.00 89.50 182 PHE A O 1
ATOM 1485 N N . VAL A 1 183 ? 12.164 -19.663 -2.240 1.00 89.75 183 VAL A N 1
ATOM 1486 C CA . VAL A 1 183 ? 13.297 -20.470 -2.720 1.00 89.75 183 VAL A CA 1
ATOM 1487 C C . VAL A 1 183 ? 13.036 -21.003 -4.131 1.00 89.75 183 VAL A C 1
ATOM 1489 O O . VAL A 1 183 ? 13.881 -20.881 -5.014 1.00 89.75 183 VAL A O 1
ATOM 1492 N N . LYS A 1 184 ? 11.842 -21.564 -4.365 1.00 90.38 184 LYS A N 1
ATOM 1493 C CA . LYS A 1 184 ? 11.463 -22.137 -5.666 1.00 90.38 184 LYS A CA 1
ATOM 1494 C C . LYS A 1 184 ? 11.337 -21.063 -6.745 1.00 90.38 184 LYS A C 1
ATOM 1496 O O . LYS A 1 184 ? 11.769 -21.290 -7.871 1.00 90.38 184 LYS A O 1
ATOM 1501 N N . ALA A 1 185 ? 10.746 -19.919 -6.410 1.00 92.69 185 ALA A N 1
ATOM 1502 C CA . ALA A 1 185 ? 10.613 -18.782 -7.309 1.00 92.69 185 ALA A CA 1
ATOM 1503 C C . ALA A 1 185 ? 11.991 -18.215 -7.674 1.00 92.69 185 ALA A C 1
ATOM 1505 O O . ALA A 1 185 ? 12.291 -18.088 -8.858 1.00 92.69 185 ALA A O 1
ATOM 1506 N N . PHE A 1 186 ? 12.869 -18.013 -6.686 1.00 92.44 186 PHE A N 1
ATOM 1507 C CA . PHE A 1 186 ? 14.239 -17.550 -6.899 1.00 92.44 186 PHE A CA 1
ATOM 1508 C C . PHE A 1 186 ? 15.014 -18.497 -7.818 1.00 92.44 186 PHE A C 1
ATOM 1510 O O . PHE A 1 186 ? 15.588 -18.054 -8.810 1.00 92.44 186 PHE A O 1
ATOM 1517 N N . GLN A 1 187 ? 14.985 -19.803 -7.528 1.00 90.94 187 GLN A N 1
ATOM 1518 C CA . GLN A 1 187 ? 15.646 -20.834 -8.335 1.00 90.94 187 GLN A CA 1
ATOM 1519 C C . GLN A 1 187 ? 15.121 -20.876 -9.772 1.00 90.94 187 GLN A C 1
ATOM 1521 O O . GLN A 1 187 ? 15.908 -21.000 -10.704 1.00 90.94 187 GLN A O 1
ATOM 1526 N N . LYS A 1 188 ? 13.802 -20.760 -9.964 1.00 93.00 188 LYS A N 1
ATOM 1527 C CA . LYS A 1 188 ? 13.188 -20.739 -11.299 1.00 93.00 188 LYS A CA 1
ATOM 1528 C C . LYS A 1 188 ? 13.537 -19.466 -12.076 1.00 93.00 188 LYS A C 1
ATOM 1530 O O . LYS A 1 188 ? 13.593 -19.503 -13.302 1.00 93.00 188 LYS A O 1
ATOM 1535 N N . GLY A 1 189 ? 13.726 -18.351 -11.375 1.00 92.94 189 GLY A N 1
ATOM 1536 C CA . GLY A 1 189 ? 14.078 -17.068 -11.970 1.00 92.94 189 GLY A CA 1
ATOM 1537 C C . GLY A 1 189 ? 15.557 -16.938 -12.341 1.00 92.94 189 GLY A C 1
ATOM 1538 O O . GLY A 1 189 ? 15.883 -16.112 -13.192 1.00 92.94 189 GLY A O 1
ATOM 1539 N N . LEU A 1 190 ? 16.450 -17.750 -11.764 1.00 94.62 190 LEU A N 1
ATOM 1540 C CA . LEU A 1 190 ? 17.876 -17.724 -12.091 1.00 94.62 190 LEU A CA 1
ATOM 1541 C C . LEU A 1 190 ? 18.142 -18.092 -13.551 1.00 94.62 190 LEU A C 1
ATOM 1543 O O . LEU A 1 190 ? 17.509 -18.973 -14.140 1.00 94.62 190 LEU A O 1
ATOM 1547 N N . ARG A 1 191 ? 19.161 -17.452 -14.122 1.00 93.44 191 ARG A N 1
ATOM 1548 C CA . ARG A 1 191 ? 19.708 -17.877 -15.403 1.00 93.44 191 ARG A CA 1
ATOM 1549 C C . ARG A 1 191 ? 20.535 -19.147 -15.196 1.00 93.44 191 ARG A C 1
ATOM 1551 O O . ARG A 1 191 ? 21.287 -19.261 -14.230 1.00 93.44 191 ARG A O 1
ATOM 1558 N N . VAL A 1 192 ? 20.441 -20.070 -16.151 1.00 90.50 192 VAL A N 1
ATOM 1559 C CA . VAL A 1 192 ? 21.296 -21.264 -16.190 1.00 90.50 192 VAL A CA 1
ATOM 1560 C C . VAL A 1 192 ? 22.768 -20.846 -16.202 1.00 90.50 192 VAL A C 1
ATOM 1562 O O . VAL A 1 192 ? 23.178 -20.012 -17.015 1.00 90.50 192 VAL A O 1
ATOM 1565 N N . GLY A 1 193 ? 23.550 -21.427 -15.297 1.00 89.62 193 GLY A N 1
ATOM 1566 C CA . GLY A 1 193 ? 24.962 -21.121 -15.120 1.00 89.62 193 GLY A CA 1
ATOM 1567 C C . GLY A 1 193 ? 25.533 -21.736 -13.839 1.00 89.62 193 GLY A C 1
ATOM 1568 O O . GLY A 1 193 ? 24.785 -22.342 -13.066 1.00 89.62 193 GLY A O 1
ATOM 1569 N N . PRO A 1 194 ? 26.836 -21.526 -13.569 1.00 89.19 194 PRO A N 1
ATOM 1570 C CA . PRO A 1 194 ? 27.555 -22.204 -12.488 1.00 89.19 194 PRO A CA 1
ATOM 1571 C C . PRO A 1 194 ? 26.898 -22.051 -11.113 1.00 89.19 194 PRO A C 1
ATOM 1573 O O . PRO A 1 194 ? 26.815 -23.011 -10.347 1.00 89.19 194 PRO A O 1
ATOM 1576 N N . PHE A 1 195 ? 26.385 -20.855 -10.809 1.00 89.94 195 PHE A N 1
ATOM 1577 C CA . PHE A 1 195 ? 25.675 -20.599 -9.559 1.00 89.94 195 PHE A CA 1
ATOM 1578 C C . PHE A 1 195 ? 24.343 -21.355 -9.468 1.00 89.94 195 PHE A C 1
ATOM 1580 O O . PHE A 1 195 ? 24.070 -21.990 -8.452 1.00 89.94 195 PHE A O 1
ATOM 1587 N N . SER A 1 196 ? 23.526 -21.317 -10.528 1.00 90.31 196 SER A N 1
ATOM 1588 C CA . SER A 1 196 ? 22.244 -22.032 -10.583 1.00 90.31 196 SER A CA 1
ATOM 1589 C C . SER A 1 196 ? 22.443 -23.540 -10.402 1.00 90.31 196 SER A C 1
ATOM 1591 O O . SER A 1 196 ? 21.708 -24.173 -9.642 1.00 90.31 196 SER A O 1
ATOM 1593 N N . ASP A 1 197 ? 23.471 -24.104 -11.038 1.00 89.06 197 ASP A N 1
ATOM 1594 C CA . ASP A 1 197 ? 23.800 -25.528 -10.941 1.00 89.06 197 ASP A CA 1
ATOM 1595 C C . ASP A 1 197 ? 24.246 -25.906 -9.519 1.00 89.06 197 ASP A C 1
ATOM 1597 O O . ASP A 1 197 ? 23.740 -26.867 -8.930 1.00 89.06 197 ASP A O 1
ATOM 1601 N N . ALA A 1 198 ? 25.134 -25.107 -8.916 1.00 88.31 198 ALA A N 1
ATOM 1602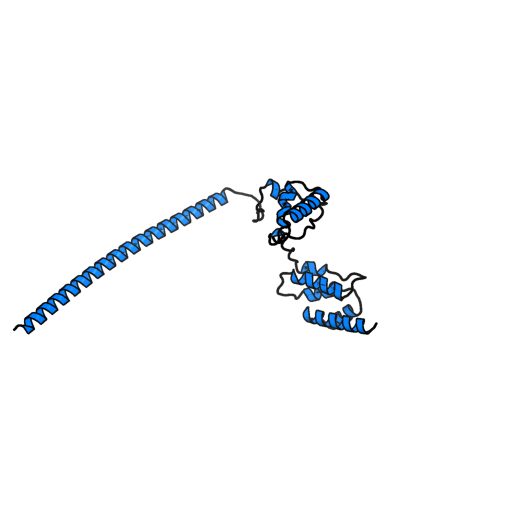 C CA . ALA A 1 198 ? 25.574 -25.300 -7.535 1.00 88.31 198 ALA A CA 1
ATOM 1603 C C . ALA A 1 198 ? 24.406 -25.202 -6.539 1.00 88.31 198 ALA A C 1
ATOM 1605 O O . ALA A 1 198 ? 24.317 -25.985 -5.586 1.00 88.31 198 ALA A O 1
ATOM 1606 N N . LEU A 1 199 ? 23.484 -24.266 -6.769 1.00 88.31 199 LEU A N 1
ATOM 1607 C CA . LEU A 1 199 ? 22.318 -24.068 -5.917 1.00 88.31 199 LEU A CA 1
ATOM 1608 C C . LEU A 1 199 ? 21.336 -25.245 -6.010 1.00 88.31 199 LEU A C 1
ATOM 1610 O O . LEU A 1 199 ? 20.811 -25.683 -4.983 1.00 88.31 199 LEU A O 1
ATOM 1614 N N . ALA A 1 200 ? 21.123 -25.794 -7.210 1.00 85.00 200 ALA A N 1
ATOM 1615 C CA . ALA A 1 200 ? 20.263 -26.956 -7.433 1.00 85.00 200 ALA A CA 1
ATOM 1616 C C . ALA A 1 200 ? 20.787 -28.218 -6.725 1.00 85.00 200 ALA A C 1
ATOM 1618 O O . ALA A 1 200 ? 20.004 -28.985 -6.157 1.00 85.00 200 ALA A O 1
ATOM 1619 N N . LEU A 1 201 ? 22.110 -28.411 -6.706 1.00 85.88 201 LEU A N 1
ATOM 1620 C CA . LEU A 1 201 ? 22.746 -29.545 -6.033 1.00 85.88 201 LEU A CA 1
ATOM 1621 C C . LEU A 1 201 ? 22.598 -29.486 -4.511 1.00 85.88 201 LEU A C 1
ATOM 1623 O O . LEU A 1 201 ? 22.402 -30.516 -3.869 1.00 85.88 201 LEU A O 1
ATOM 1627 N N . GLN A 1 202 ? 22.678 -28.290 -3.931 1.00 81.38 202 GLN A N 1
ATOM 1628 C CA . GLN A 1 202 ? 22.699 -28.132 -2.478 1.00 81.38 202 GLN A CA 1
ATOM 1629 C C . GLN A 1 202 ? 21.326 -27.948 -1.825 1.00 81.38 202 GLN A C 1
ATOM 1631 O O . GLN A 1 202 ? 21.269 -27.923 -0.601 1.00 81.38 202 GLN A O 1
ATOM 1636 N N . ARG A 1 203 ? 20.242 -27.838 -2.609 1.00 81.94 203 ARG A N 1
ATOM 1637 C CA . ARG A 1 203 ? 18.842 -27.782 -2.135 1.00 81.94 203 ARG A CA 1
ATOM 1638 C C . ARG A 1 203 ? 18.643 -26.863 -0.913 1.00 81.94 203 ARG A C 1
ATOM 1640 O O . ARG A 1 203 ? 18.288 -27.360 0.155 1.00 81.94 203 ARG A O 1
ATOM 1647 N N . PRO A 1 204 ? 18.867 -25.544 -1.059 1.00 82.56 204 PRO A N 1
ATOM 1648 C CA . PRO A 1 204 ? 18.642 -24.603 0.032 1.00 82.56 204 PRO A CA 1
ATOM 1649 C C . PRO A 1 204 ? 17.201 -24.682 0.544 1.00 82.56 204 PRO A C 1
ATOM 1651 O O . PRO A 1 204 ? 16.270 -24.908 -0.236 1.00 82.56 204 PRO A O 1
ATOM 1654 N N . THR A 1 205 ? 17.024 -24.488 1.848 1.00 84.69 205 THR A N 1
ATOM 1655 C CA . THR A 1 205 ? 15.712 -24.569 2.510 1.00 84.69 205 THR A CA 1
ATOM 1656 C C . THR A 1 205 ? 15.122 -23.204 2.857 1.00 84.69 205 THR A C 1
ATOM 1658 O O . THR A 1 205 ? 13.915 -23.104 3.075 1.00 84.69 205 THR A O 1
ATOM 1661 N N . SER A 1 206 ? 15.936 -22.144 2.831 1.00 83.19 206 SER A N 1
ATOM 1662 C CA . SER A 1 206 ? 15.531 -20.776 3.167 1.00 83.19 206 SER A CA 1
ATOM 1663 C C . SER A 1 206 ? 16.169 -19.733 2.243 1.00 83.19 206 SER A C 1
ATOM 1665 O O . SER A 1 206 ? 17.158 -20.003 1.559 1.00 83.19 206 SER A O 1
ATOM 1667 N N . MET A 1 207 ? 15.612 -18.517 2.232 1.00 85.69 207 MET A N 1
ATOM 1668 C CA . MET A 1 207 ? 16.217 -17.379 1.526 1.00 85.69 207 MET A CA 1
ATOM 1669 C C . MET A 1 207 ? 17.532 -16.920 2.171 1.00 85.69 207 MET A C 1
ATOM 1671 O O . MET A 1 207 ? 18.426 -16.477 1.460 1.00 85.69 207 MET A O 1
ATOM 1675 N N . GLU A 1 208 ? 17.690 -17.078 3.487 1.00 82.19 208 GLU A N 1
ATOM 1676 C CA . GLU A 1 208 ? 18.920 -16.730 4.214 1.00 82.19 208 GLU A CA 1
ATOM 1677 C C . GLU A 1 208 ? 20.119 -17.564 3.737 1.00 82.19 208 GLU A C 1
ATOM 1679 O O . GLU A 1 208 ? 21.179 -17.021 3.425 1.00 82.19 208 GLU A O 1
ATOM 1684 N N . GLU A 1 209 ? 19.927 -18.877 3.565 1.00 84.12 209 GLU A N 1
ATOM 1685 C CA . GLU A 1 209 ? 20.950 -19.759 2.992 1.00 84.12 209 GLU A CA 1
ATOM 1686 C C . GLU A 1 209 ? 21.329 -19.355 1.561 1.00 84.12 209 GLU A C 1
ATOM 1688 O O . GLU A 1 209 ? 22.482 -19.511 1.152 1.00 84.12 209 GLU A O 1
ATOM 1693 N N . ILE A 1 210 ? 20.365 -18.856 0.780 1.00 86.00 210 ILE A N 1
ATOM 1694 C CA . ILE A 1 210 ? 20.608 -18.384 -0.586 1.00 86.00 210 ILE A CA 1
ATOM 1695 C C . ILE A 1 210 ? 21.424 -17.089 -0.557 1.00 86.00 210 ILE A C 1
ATOM 1697 O O . ILE A 1 210 ? 22.393 -16.997 -1.309 1.00 86.00 210 ILE A O 1
ATOM 1701 N N . CYS A 1 211 ? 21.087 -16.126 0.306 1.00 81.06 211 CYS A N 1
ATOM 1702 C CA . CYS A 1 211 ? 21.823 -14.864 0.441 1.00 81.06 211 CYS A CA 1
ATOM 1703 C C . CYS A 1 211 ? 23.305 -15.101 0.749 1.00 81.06 211 CYS A C 1
ATOM 1705 O O . CYS A 1 211 ? 24.156 -14.640 -0.009 1.00 81.06 211 CYS A O 1
ATOM 1707 N N . LEU A 1 212 ? 23.610 -15.920 1.761 1.00 81.31 212 LEU A N 1
ATOM 1708 C CA . LEU A 1 212 ? 24.992 -16.256 2.130 1.00 81.31 212 LEU A CA 1
ATOM 1709 C C . LEU A 1 212 ? 25.775 -16.887 0.969 1.00 81.31 212 LEU A C 1
ATOM 1711 O O . LEU A 1 212 ? 26.967 -16.643 0.783 1.00 81.31 212 LEU A O 1
ATOM 1715 N N . LYS A 1 213 ? 25.111 -17.719 0.158 1.00 82.75 213 LYS A N 1
ATOM 1716 C CA . LYS A 1 213 ? 25.744 -18.347 -1.009 1.00 82.75 213 LYS A CA 1
ATOM 1717 C C . LYS A 1 213 ? 25.951 -17.373 -2.155 1.00 82.75 213 LYS A C 1
ATOM 1719 O O . LYS A 1 213 ? 26.962 -17.488 -2.842 1.00 82.75 213 LYS A O 1
ATOM 1724 N N . VAL A 1 214 ? 25.007 -16.461 -2.383 1.00 84.31 214 VAL A N 1
ATOM 1725 C CA . VAL A 1 214 ? 25.158 -15.395 -3.379 1.00 84.31 214 VAL A CA 1
ATOM 1726 C C . VAL A 1 214 ? 26.347 -14.517 -3.013 1.00 84.31 214 VAL A C 1
ATOM 1728 O O . VAL A 1 214 ? 27.194 -14.296 -3.870 1.00 84.31 214 VAL A O 1
ATOM 1731 N N . GLU A 1 215 ? 26.448 -14.087 -1.756 1.00 81.12 215 GLU A N 1
ATOM 1732 C CA . GLU A 1 215 ? 27.569 -13.281 -1.256 1.00 81.12 215 GLU A CA 1
ATOM 1733 C C . GLU A 1 215 ? 28.904 -13.992 -1.478 1.00 81.12 215 GLU A C 1
ATOM 1735 O O . GLU A 1 215 ? 29.761 -13.476 -2.192 1.00 81.12 215 GLU A O 1
ATOM 1740 N N . LYS A 1 216 ? 29.026 -15.239 -1.011 1.00 82.88 216 LYS A N 1
ATOM 1741 C CA . LYS A 1 216 ? 30.232 -16.048 -1.222 1.00 82.88 216 LYS A CA 1
ATOM 1742 C C . LYS A 1 216 ? 30.579 -16.236 -2.704 1.00 82.88 216 LYS A C 1
ATOM 1744 O O . LYS A 1 216 ? 31.749 -16.279 -3.072 1.00 82.88 216 LYS A O 1
ATOM 1749 N N . HIS A 1 217 ? 29.577 -16.414 -3.564 1.00 80.75 217 HIS A N 1
ATOM 1750 C CA . HIS A 1 217 ? 29.808 -16.590 -4.997 1.00 80.75 217 HIS A CA 1
ATOM 1751 C C . HIS A 1 217 ? 30.282 -15.296 -5.666 1.00 80.75 217 HIS A C 1
ATOM 1753 O O . HIS A 1 217 ? 31.121 -15.362 -6.557 1.00 80.75 217 HIS A O 1
ATOM 1759 N N . ILE A 1 218 ? 29.772 -14.141 -5.229 1.00 79.31 218 ILE A N 1
ATOM 1760 C CA . ILE A 1 218 ? 30.220 -12.827 -5.700 1.00 79.31 218 ILE A CA 1
ATOM 1761 C C . ILE A 1 218 ? 31.673 -12.588 -5.275 1.00 79.31 218 ILE A C 1
ATOM 1763 O O . ILE A 1 218 ? 32.488 -12.279 -6.137 1.00 79.31 218 ILE A O 1
ATOM 1767 N N . GLU A 1 219 ? 32.016 -12.825 -4.005 1.00 79.06 219 GLU A N 1
ATOM 1768 C CA . GLU A 1 219 ? 33.396 -12.702 -3.497 1.00 79.06 219 GLU A CA 1
ATOM 1769 C C . GLU A 1 219 ? 34.377 -13.563 -4.311 1.00 79.06 219 GLU A C 1
ATOM 1771 O O . GLU A 1 219 ? 35.414 -13.091 -4.769 1.00 79.06 219 GLU A O 1
ATOM 1776 N N . MET A 1 220 ? 34.011 -14.819 -4.585 1.00 74.81 220 MET A N 1
ATOM 1777 C CA . MET A 1 220 ? 34.840 -15.739 -5.371 1.00 74.81 220 MET A CA 1
ATOM 1778 C C . MET A 1 220 ? 35.030 -15.342 -6.847 1.00 74.81 220 MET A C 1
ATOM 1780 O O . MET A 1 220 ? 35.967 -15.832 -7.482 1.00 74.81 220 MET A O 1
ATOM 1784 N N . GLU A 1 221 ? 34.118 -14.559 -7.425 1.00 68.62 221 GLU A N 1
ATOM 1785 C CA . GLU A 1 221 ? 34.210 -14.064 -8.807 1.00 68.62 221 GLU A CA 1
ATOM 1786 C C . GLU A 1 221 ? 34.953 -12.720 -8.887 1.00 68.62 221 GLU A C 1
ATOM 1788 O O . GLU A 1 221 ? 35.628 -12.457 -9.887 1.00 68.62 221 GLU A O 1
ATOM 1793 N N . GLU A 1 222 ? 34.873 -11.903 -7.829 1.00 62.91 222 GLU A N 1
ATOM 1794 C CA . GLU A 1 222 ? 35.619 -10.648 -7.679 1.00 62.91 222 GLU A CA 1
ATOM 1795 C C . GLU A 1 222 ? 37.113 -10.902 -7.400 1.00 62.91 222 GLU A C 1
ATOM 1797 O O . GLU A 1 222 ? 37.946 -10.250 -8.017 1.00 62.91 222 GLU A O 1
ATOM 1802 N N . ASP A 1 223 ? 37.469 -11.923 -6.609 1.00 59.78 223 ASP A N 1
ATOM 1803 C CA . ASP A 1 223 ? 38.869 -12.337 -6.360 1.00 59.78 223 ASP A CA 1
ATOM 1804 C C . ASP A 1 223 ? 39.577 -12.948 -7.591 1.00 59.78 223 ASP A C 1
ATOM 1806 O O . ASP A 1 223 ? 40.772 -13.259 -7.559 1.00 59.78 223 ASP A O 1
ATOM 1810 N N . ARG A 1 224 ? 38.836 -13.194 -8.678 1.00 55.44 224 ARG A N 1
ATOM 1811 C CA . ARG A 1 224 ? 39.325 -13.862 -9.895 1.00 55.44 224 ARG A CA 1
ATOM 1812 C C . ARG A 1 224 ? 39.771 -12.888 -10.997 1.00 55.44 224 ARG A C 1
ATOM 1814 O O . ARG A 1 224 ? 40.218 -13.361 -12.045 1.00 55.44 224 ARG A O 1
ATOM 1821 N N . HIS A 1 225 ? 39.637 -11.579 -10.773 1.00 44.19 225 HIS A N 1
ATOM 1822 C CA . HIS A 1 225 ? 39.981 -10.488 -11.696 1.00 44.19 225 HIS A CA 1
ATOM 1823 C C . HIS A 1 225 ? 41.022 -9.549 -11.081 1.00 44.19 225 HIS A C 1
ATOM 1825 O O . HIS A 1 225 ? 41.806 -8.976 -11.873 1.00 44.19 225 HIS A O 1
#

Radius of gyration: 38.08 Å; chains: 1; bounding box: 78×54×116 Å

Foldseek 3Di:
DVVVVVVVVVVVVVVVVVVVVVVVVVVVVVVVVVVVVVVVVVVVVVVVVVVVVVVVVVVVVVVDPDDDPDPPDQDPDDPLLSVDDDDPQQDDQPAAAAAPPDDPVVRVVSRVVSCVVRVHDPSPSVNCVLCSHPPRPNVPPPQDELVVLLVQAADPPHDPVRSLVVSVVNVVSHPDPVCQCSLVSSLNRYDDDDLSVVCVVVPDRHVVVVVVSSVVVVVVVVVVD